Protein AF-A0A963WYW5-F1 (afdb_monomer_lite)

pLDDT: mean 70.61, std 14.1, range [33.16, 92.62]

Secondary structure (DSSP, 8-state):
-HHHHHHHHHTTT-HHHHHHHHHHHHHHHHHHHHHHHHHHHHHHHHHHHHHHHHHHHHHHHHHHHHHHHHHHHHHHHHHHHHHHHHHHH-----EEEEE-TTS-EEEEEHHHHHHHHH-----PPPPTHHHHHHTTSSSTT-TTS-HHHHHHHHHHHHHHHHHHHHHT---TTHHHHHHHHH--------SSS----------SGGGSHHHHHHHHHHH-SHHHHHHHHHHHHHHHHHHHHHHHHHHHHHHHHHHHHHTT-

Foldseek 3Di:
DVVVVLVVCVVPPVVVVNVVVVVVVVVVVVVVVVVVVVVVVVVLLVLLVVLLVVLLVLLVVLLVLLLVVLQLLQLQLQLLVVLLCCLVVVDLAQWGWGADSVRDIDIDTNQVSLCSNLVDDPPSPQRPSVVSQVVVSLDPPNPSDDPVLSVLSVVLNVVSVVVNVVLVPDDPDQNVVLDVQLDDPDQDDDDPPDDGDDPDDDDPPCSDSVNSSSSSVSCNDPVNSVVSVSSSVSSVVVSVVSVVSSVSSVVSSVVSVVVSD

Sequence (261 aa):
MIINRLLNAIKKQNWFKVFLELIIIVLGVFIGLMIHDRTVHRAGVSEQNQTLTQFEQTINADIDQLRQMKQTVVNKISSLEQLENMVVSGNKNRTFSYISADGGQVVGDFYQGLENSVQYGWQFPLPRSSYVIKSGLVGPSSTTMSAPIREDIQNYFARNSAINAEVNARIPGYAAQVYQMIGQGERTIFVDGQKKEITDFVMPTLNSELAIGAFISKANNENFLSLLRAEKNYAGFCLNMVERETKMAENLIEVIKNSRH

Structure (mmCIF, N/CA/C/O backbone):
data_AF-A0A963WYW5-F1
#
_entry.id   AF-A0A963WYW5-F1
#
loop_
_atom_site.group_PDB
_atom_site.id
_atom_site.type_symbol
_atom_site.label_atom_id
_atom_site.label_alt_id
_atom_site.label_comp_id
_atom_site.label_asym_id
_atom_site.label_entity_id
_atom_site.label_seq_id
_atom_site.pdbx_PDB_ins_code
_atom_site.Cartn_x
_atom_site.Cartn_y
_atom_site.Cartn_z
_atom_site.occupancy
_atom_site.B_iso_or_equiv
_atom_site.auth_seq_id
_atom_site.auth_comp_id
_atom_site.auth_asym_id
_atom_site.auth_atom_id
_atom_site.pdbx_PDB_model_num
ATOM 1 N N . MET A 1 1 ? -36.640 -16.234 64.765 1.00 59.22 1 MET A N 1
ATOM 2 C CA . MET A 1 1 ? -36.096 -15.496 65.935 1.00 59.22 1 MET A CA 1
ATOM 3 C C . MET A 1 1 ? -36.504 -14.016 65.963 1.00 59.22 1 MET A C 1
ATOM 5 O O . MET A 1 1 ? -36.952 -13.566 67.008 1.00 59.22 1 MET A O 1
ATOM 9 N N . ILE A 1 2 ? -36.435 -13.278 64.844 1.00 54.28 2 ILE A N 1
ATOM 10 C CA . ILE A 1 2 ? -36.964 -11.896 64.720 1.00 54.28 2 ILE A CA 1
ATOM 11 C C . ILE A 1 2 ? -38.491 -11.824 64.909 1.00 54.28 2 ILE A C 1
ATOM 13 O O . ILE A 1 2 ? -38.982 -10.994 65.666 1.00 54.28 2 ILE A O 1
ATOM 17 N N . ILE A 1 3 ? -39.228 -12.797 64.364 1.00 61.47 3 ILE A N 1
ATOM 18 C CA . ILE A 1 3 ? -40.695 -12.901 64.505 1.00 61.47 3 ILE A CA 1
ATOM 19 C C . ILE A 1 3 ? -41.129 -12.988 65.985 1.00 61.47 3 ILE A C 1
ATOM 21 O O . ILE A 1 3 ? -42.072 -12.321 66.403 1.00 61.47 3 ILE A O 1
ATOM 25 N N . ASN A 1 4 ? -40.376 -13.719 66.817 1.00 64.31 4 ASN A N 1
ATOM 26 C CA . ASN A 1 4 ? -40.659 -13.828 68.256 1.00 64.31 4 ASN A CA 1
ATOM 27 C C . ASN A 1 4 ? -40.297 -12.558 69.044 1.00 64.31 4 ASN A C 1
ATOM 29 O O . ASN A 1 4 ? -40.861 -12.317 70.111 1.00 64.31 4 ASN A O 1
ATOM 33 N N . ARG A 1 5 ? -39.366 -11.732 68.548 1.00 63.47 5 ARG A N 1
ATOM 34 C CA . ARG A 1 5 ? -39.028 -10.443 69.174 1.00 63.47 5 ARG A CA 1
ATOM 35 C C . ARG A 1 5 ? -40.079 -9.372 68.871 1.00 63.47 5 ARG A C 1
ATOM 37 O O . ARG A 1 5 ? -40.387 -8.590 69.769 1.00 63.47 5 ARG A O 1
ATOM 44 N N . LEU A 1 6 ? -40.686 -9.413 67.683 1.00 58.16 6 LEU A N 1
ATOM 45 C CA . LEU A 1 6 ? -41.767 -8.514 67.269 1.00 58.16 6 LEU A CA 1
ATOM 46 C C . LEU A 1 6 ? -43.040 -8.716 68.116 1.00 58.16 6 LEU A C 1
ATOM 48 O O . LEU A 1 6 ? -43.606 -7.760 68.644 1.00 58.16 6 LEU A O 1
ATOM 52 N N . LEU A 1 7 ? -43.428 -9.977 68.344 1.00 58.53 7 LEU A N 1
ATOM 53 C CA . LEU A 1 7 ? -44.605 -10.345 69.148 1.00 58.53 7 LEU A CA 1
ATOM 54 C C . LEU A 1 7 ? -44.496 -9.904 70.619 1.00 58.53 7 LEU A C 1
ATOM 56 O O . LEU A 1 7 ? -45.484 -9.491 71.227 1.00 58.53 7 LEU A O 1
ATOM 60 N N . ASN A 1 8 ? -43.287 -9.930 71.186 1.00 59.28 8 ASN A N 1
ATOM 61 C CA . ASN A 1 8 ? -43.047 -9.493 72.564 1.00 59.28 8 ASN A CA 1
ATOM 62 C C . ASN A 1 8 ? -42.942 -7.964 72.714 1.00 59.28 8 ASN A C 1
ATOM 64 O O . ASN A 1 8 ? -43.214 -7.443 73.796 1.00 59.28 8 ASN A O 1
ATOM 68 N N . ALA A 1 9 ? -42.572 -7.232 71.657 1.00 57.38 9 ALA A N 1
ATOM 69 C CA . ALA A 1 9 ? -42.524 -5.767 71.670 1.00 57.38 9 ALA A CA 1
ATOM 70 C C . ALA A 1 9 ? -43.930 -5.134 71.627 1.00 57.38 9 ALA A C 1
ATOM 72 O O . ALA A 1 9 ? -44.168 -4.132 72.304 1.00 57.38 9 ALA A O 1
ATOM 73 N N . ILE A 1 10 ? -44.870 -5.770 70.916 1.00 55.53 10 ILE A N 1
ATOM 74 C CA . ILE A 1 10 ? -46.274 -5.338 70.795 1.00 55.53 10 ILE A CA 1
ATOM 75 C C . ILE A 1 10 ? -47.025 -5.472 72.132 1.00 55.53 10 ILE A C 1
ATOM 77 O O . ILE A 1 10 ? -47.800 -4.594 72.500 1.00 55.53 10 ILE A O 1
ATOM 81 N N . LYS A 1 11 ? -46.734 -6.514 72.924 1.00 57.84 11 LYS A N 1
ATOM 82 C CA . LYS A 1 11 ? -47.354 -6.733 74.246 1.00 57.84 11 LYS A CA 1
ATOM 83 C C . LYS A 1 11 ? -46.904 -5.755 75.347 1.00 57.84 11 LYS A C 1
ATOM 85 O O . LYS A 1 11 ? -47.523 -5.736 76.404 1.00 57.84 11 LYS A O 1
ATOM 90 N N . LYS A 1 12 ? -45.840 -4.965 75.134 1.00 57.50 12 LYS A N 1
ATOM 91 C CA . LYS A 1 12 ? -45.223 -4.086 76.155 1.00 57.50 12 LYS A CA 1
ATOM 92 C C . LYS A 1 12 ? -45.234 -2.583 75.815 1.00 57.50 12 LYS A C 1
ATOM 94 O O . LYS A 1 12 ? -44.429 -1.849 76.367 1.00 57.50 12 LYS A O 1
ATOM 99 N N . GLN A 1 13 ? -46.114 -2.104 74.927 1.00 52.62 13 GLN A N 1
ATOM 100 C CA . GLN A 1 13 ? -46.188 -0.677 74.535 1.00 52.62 13 GLN A CA 1
ATOM 101 C C . GLN A 1 13 ? -44.884 -0.083 73.947 1.00 52.62 13 GLN A C 1
ATOM 103 O O . GLN A 1 13 ? -44.769 1.129 73.789 1.00 52.62 13 GLN A O 1
ATOM 108 N N . ASN A 1 14 ? -43.925 -0.902 73.506 1.00 61.31 14 ASN A N 1
ATOM 109 C CA . ASN A 1 14 ? -42.702 -0.416 72.857 1.00 61.31 14 ASN A CA 1
ATOM 110 C C . ASN A 1 14 ? -42.924 -0.182 71.353 1.00 61.31 14 ASN A C 1
ATOM 112 O O . ASN A 1 14 ? -42.203 -0.726 70.516 1.00 61.31 14 ASN A O 1
ATOM 116 N N . TRP A 1 15 ? -43.923 0.631 71.002 1.00 62.69 15 TRP A N 1
ATOM 117 C CA . TRP A 1 15 ? -44.253 0.982 69.612 1.00 62.69 15 TRP A CA 1
ATOM 118 C C . TRP A 1 15 ? -43.057 1.605 68.878 1.00 62.69 15 TRP A C 1
ATOM 120 O O . TRP A 1 15 ? -42.836 1.330 67.702 1.00 62.69 15 TRP A O 1
ATOM 130 N N . PHE A 1 16 ? -42.209 2.339 69.603 1.00 66.06 16 PHE A N 1
ATOM 131 C CA . PHE A 1 16 ? -40.961 2.899 69.082 1.00 66.06 16 PHE A CA 1
ATOM 132 C C . PHE A 1 16 ? -39.961 1.828 68.617 1.00 66.06 16 PHE A C 1
ATOM 134 O O . PHE A 1 16 ? -39.287 1.995 67.604 1.00 66.06 16 PHE A O 1
ATOM 141 N N . LYS A 1 17 ? -39.891 0.689 69.319 1.00 74.62 17 LYS A N 1
ATOM 142 C CA . LYS A 1 17 ? -39.003 -0.419 68.945 1.00 74.62 17 LYS A CA 1
ATOM 143 C C . LYS A 1 17 ? -39.472 -1.096 67.659 1.00 74.62 17 LYS A C 1
ATOM 145 O O . LYS A 1 17 ? -38.651 -1.374 66.796 1.00 74.62 17 LYS A O 1
ATOM 150 N N . VAL A 1 18 ? -40.781 -1.314 67.525 1.00 72.25 18 VAL A N 1
ATOM 151 C CA . VAL A 1 18 ? -41.385 -1.878 66.306 1.00 72.25 18 VAL A CA 1
ATOM 152 C C . VAL A 1 18 ? -41.186 -0.929 65.118 1.00 72.25 18 VAL A C 1
ATOM 154 O O . VAL A 1 18 ? -40.853 -1.379 64.027 1.00 72.25 18 VAL A O 1
ATOM 157 N N . PHE A 1 19 ? -41.310 0.382 65.339 1.00 70.88 19 PHE A N 1
ATOM 158 C CA . PHE A 1 19 ? -41.046 1.408 64.329 1.00 70.88 19 PHE A CA 1
ATOM 159 C C . PHE A 1 19 ? -39.581 1.430 63.865 1.00 70.88 19 PHE A C 1
ATOM 161 O O . PHE A 1 19 ? -39.320 1.424 62.664 1.00 70.88 19 PHE A O 1
ATOM 168 N N . LEU A 1 20 ? -38.619 1.385 64.794 1.00 71.69 20 LEU A N 1
ATOM 169 C CA . LEU A 1 20 ? -37.193 1.287 64.458 1.00 71.69 20 LEU A CA 1
ATOM 170 C C . LEU A 1 20 ? -36.865 -0.002 63.696 1.00 71.69 20 LEU A C 1
ATOM 172 O O . LEU A 1 20 ? -36.096 0.025 62.740 1.00 71.69 20 LEU A O 1
ATOM 176 N N . GLU A 1 21 ? -37.462 -1.124 64.095 1.00 70.75 21 GLU A N 1
ATOM 177 C CA . GLU A 1 21 ? -37.258 -2.417 63.438 1.00 70.75 21 GLU A CA 1
ATOM 178 C C . GLU A 1 21 ? -37.833 -2.416 62.008 1.00 70.75 21 GLU A C 1
ATOM 180 O O . GLU A 1 21 ? -37.185 -2.911 61.087 1.00 70.75 21 GLU A O 1
ATOM 185 N N . LEU A 1 22 ? -38.979 -1.758 61.786 1.00 75.06 22 LEU A N 1
ATOM 186 C CA . LEU A 1 22 ? -39.547 -1.539 60.452 1.00 75.06 22 LEU A CA 1
ATOM 187 C C . LEU A 1 22 ? -38.657 -0.630 59.584 1.00 75.06 22 LEU A C 1
ATOM 189 O O . LEU A 1 22 ? -38.399 -0.957 58.427 1.00 75.06 22 LEU A O 1
ATOM 193 N N . ILE A 1 23 ? -38.149 0.476 60.139 1.00 75.62 23 ILE A N 1
ATOM 194 C CA . ILE A 1 23 ? -37.247 1.401 59.433 1.00 75.62 23 ILE A CA 1
ATOM 195 C C . ILE A 1 23 ? -35.972 0.692 58.974 1.00 75.62 23 ILE A C 1
ATOM 197 O O . ILE A 1 23 ? -35.552 0.882 57.836 1.00 75.62 23 ILE A O 1
ATOM 201 N N . ILE A 1 24 ? -35.371 -0.145 59.823 1.00 76.75 24 ILE A N 1
ATOM 202 C CA . ILE A 1 24 ? -34.146 -0.881 59.482 1.00 76.75 24 ILE A CA 1
ATOM 203 C C . ILE A 1 24 ? -34.398 -1.865 58.331 1.00 76.75 24 ILE A C 1
ATOM 205 O O . ILE A 1 24 ? -33.563 -1.976 57.436 1.00 76.75 24 ILE A O 1
ATOM 209 N N . ILE A 1 25 ? -35.549 -2.545 58.312 1.00 81.69 25 ILE A N 1
ATOM 210 C CA . ILE A 1 25 ? -35.916 -3.463 57.221 1.00 81.69 25 ILE A CA 1
ATOM 211 C C . ILE A 1 25 ? -36.112 -2.694 55.910 1.00 81.69 25 ILE A C 1
ATOM 213 O O . ILE A 1 25 ? -35.562 -3.088 54.882 1.00 81.69 25 ILE A O 1
ATOM 217 N N . VAL A 1 26 ? -36.846 -1.578 55.943 1.00 78.88 26 VAL A N 1
ATOM 218 C CA . VAL A 1 26 ? -37.080 -0.742 54.755 1.00 78.88 26 VAL A CA 1
ATOM 219 C C . VAL A 1 26 ? -35.762 -0.155 54.238 1.00 78.88 26 VAL A C 1
ATOM 221 O O . VAL A 1 26 ? -35.469 -0.281 53.051 1.00 78.88 26 VAL A O 1
ATOM 224 N N . LEU A 1 27 ? -34.918 0.397 55.117 1.00 75.12 27 LEU A N 1
ATOM 225 C CA . LEU A 1 27 ? -33.583 0.892 54.758 1.00 75.12 27 LEU A CA 1
ATOM 226 C C . LEU A 1 27 ? -32.700 -0.215 54.171 1.00 75.12 27 LEU A C 1
ATOM 228 O O . LEU A 1 27 ? -32.005 0.025 53.188 1.00 75.12 27 LEU A O 1
ATOM 232 N N . GLY A 1 28 ? -32.752 -1.429 54.723 1.00 80.12 28 GLY A N 1
ATOM 233 C CA . GLY A 1 28 ? -32.008 -2.577 54.205 1.00 80.12 28 GLY A CA 1
ATOM 234 C C . GLY A 1 28 ? -32.393 -2.941 52.769 1.00 80.12 28 GLY A C 1
ATOM 235 O O . GLY A 1 28 ? -31.514 -3.171 51.940 1.00 80.12 28 GLY A O 1
ATOM 236 N N . VAL A 1 29 ? -33.690 -2.929 52.445 1.00 81.00 29 VAL A N 1
ATOM 237 C CA . VAL A 1 29 ? -34.184 -3.194 51.081 1.00 81.00 29 VAL A CA 1
ATOM 238 C C . VAL A 1 29 ? -33.800 -2.066 50.119 1.00 81.00 29 VAL A C 1
ATOM 240 O O . VAL A 1 29 ? -33.325 -2.342 49.019 1.00 81.00 29 VAL A O 1
ATOM 243 N N . PHE A 1 30 ? -33.934 -0.804 50.536 1.00 75.88 30 PHE A N 1
ATOM 244 C CA . PHE A 1 30 ? -33.547 0.353 49.719 1.00 75.88 30 PHE A CA 1
ATOM 245 C C . PHE A 1 30 ? -32.046 0.373 49.399 1.00 75.88 30 PHE A C 1
ATOM 247 O O . PHE A 1 30 ? -31.660 0.599 48.252 1.00 75.88 30 PHE A O 1
ATOM 254 N N . ILE A 1 31 ? -31.194 0.090 50.388 1.00 73.56 31 ILE A N 1
ATOM 255 C CA . ILE A 1 31 ? -29.741 -0.006 50.193 1.00 73.56 31 ILE A CA 1
ATOM 256 C C . ILE A 1 31 ? -29.403 -1.199 49.287 1.00 73.56 31 ILE A C 1
ATOM 258 O O . ILE A 1 31 ? -28.553 -1.074 48.406 1.00 73.56 31 ILE A O 1
ATOM 262 N N . GLY A 1 32 ? -30.095 -2.331 49.454 1.00 71.56 32 GLY A N 1
ATOM 263 C CA . GLY A 1 32 ? -29.938 -3.507 48.596 1.00 71.56 32 GLY A CA 1
ATOM 264 C C . GLY A 1 32 ? -30.230 -3.216 47.121 1.00 71.56 32 GLY A C 1
ATOM 265 O O . GLY A 1 32 ? -29.418 -3.563 46.264 1.00 71.56 32 GLY A O 1
ATOM 266 N N . LEU A 1 33 ? -31.333 -2.518 46.830 1.00 69.00 33 LEU A N 1
ATOM 267 C CA . LEU A 1 33 ? -31.693 -2.102 45.468 1.00 69.00 33 LEU A CA 1
ATOM 268 C C . LEU A 1 33 ? -30.681 -1.106 44.885 1.00 69.00 33 LEU A C 1
ATOM 270 O O . LEU A 1 33 ? -30.199 -1.305 43.774 1.00 69.00 33 LEU A O 1
ATOM 274 N N . MET A 1 34 ? -30.259 -0.097 45.656 1.00 62.06 34 MET A N 1
ATOM 275 C CA . MET A 1 34 ? -29.258 0.876 45.194 1.00 62.06 34 MET A CA 1
ATOM 276 C C . MET A 1 34 ? -27.894 0.248 44.873 1.00 62.06 34 MET A C 1
ATOM 278 O O . MET A 1 34 ? -27.213 0.680 43.939 1.00 62.06 34 MET A O 1
ATOM 282 N N . ILE A 1 35 ? -27.459 -0.748 45.651 1.00 63.59 35 ILE A N 1
ATOM 283 C CA . ILE A 1 35 ? -26.199 -1.458 45.393 1.00 63.59 35 ILE A CA 1
ATOM 284 C C . ILE A 1 35 ? -26.342 -2.362 44.163 1.00 63.59 35 ILE A C 1
ATOM 286 O O . ILE A 1 35 ? -25.422 -2.405 43.341 1.00 63.59 35 ILE A O 1
ATOM 290 N N . HIS A 1 36 ? -27.485 -3.038 44.005 1.00 63.62 36 HIS A N 1
ATOM 291 C CA . HIS A 1 36 ? -27.778 -3.873 42.840 1.00 63.62 36 HIS A CA 1
ATOM 292 C C . HIS A 1 36 ? -27.762 -3.056 41.540 1.00 63.62 36 HIS A C 1
ATOM 294 O O . HIS A 1 36 ? -27.002 -3.390 40.629 1.00 63.62 36 HIS A O 1
ATOM 300 N N . ASP A 1 37 ? -28.466 -1.922 41.499 1.00 61.97 37 ASP A N 1
ATOM 301 C CA . ASP A 1 37 ? -28.503 -1.033 40.330 1.00 61.97 37 ASP A CA 1
ATOM 302 C C . ASP A 1 37 ? -27.110 -0.493 39.981 1.00 61.97 37 ASP A C 1
ATOM 304 O O . ASP A 1 37 ? -26.698 -0.501 38.819 1.00 61.97 37 ASP A O 1
ATOM 308 N N . ARG A 1 38 ? -26.312 -0.099 40.985 1.00 58.97 38 ARG A N 1
ATOM 309 C CA . ARG A 1 38 ? -24.914 0.312 40.762 1.00 58.97 38 ARG A CA 1
ATOM 310 C C . ARG A 1 38 ? -24.039 -0.816 40.233 1.00 58.97 38 ARG A C 1
ATOM 312 O O . ARG A 1 38 ? -23.098 -0.538 39.494 1.00 58.97 38 ARG A O 1
ATOM 319 N N . THR A 1 39 ? -24.306 -2.060 40.611 1.00 58.44 39 THR A N 1
ATOM 320 C CA . THR A 1 39 ? -23.515 -3.208 40.156 1.00 58.44 39 THR A CA 1
ATOM 321 C C . THR A 1 39 ? 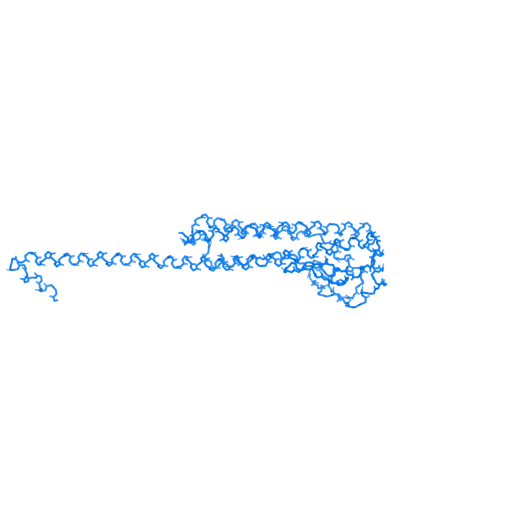-23.836 -3.530 38.702 1.00 58.44 39 THR A C 1
ATOM 323 O O . THR A 1 39 ? -22.919 -3.688 37.901 1.00 58.44 39 THR A O 1
ATOM 326 N N . VAL A 1 40 ? -25.118 -3.518 38.335 1.00 63.16 40 VAL A N 1
ATOM 327 C CA . VAL A 1 40 ? -25.580 -3.744 36.959 1.00 63.16 40 VAL A CA 1
ATOM 328 C C . VAL A 1 40 ? -25.105 -2.626 36.025 1.00 63.16 40 VAL A C 1
ATOM 330 O O . VAL A 1 40 ? -24.537 -2.909 34.972 1.00 63.16 40 VAL A O 1
ATOM 333 N N . HIS A 1 41 ? -25.218 -1.359 36.439 1.00 60.47 41 HIS A N 1
ATOM 334 C CA . HIS A 1 41 ? -24.694 -0.237 35.653 1.00 60.47 41 HIS A CA 1
ATOM 335 C C . HIS A 1 41 ? -23.168 -0.289 35.491 1.00 60.47 41 HIS A C 1
ATOM 337 O O . HIS A 1 41 ? -22.663 -0.035 34.400 1.00 60.47 41 HIS A O 1
ATOM 343 N N . ARG A 1 42 ? -22.412 -0.654 36.537 1.00 61.50 42 ARG A N 1
ATOM 344 C CA . ARG A 1 42 ? -20.947 -0.803 36.440 1.00 61.50 42 ARG A CA 1
ATOM 345 C C . ARG A 1 42 ? -20.532 -1.964 35.540 1.00 61.50 42 ARG A C 1
ATOM 347 O O . ARG A 1 42 ? -19.561 -1.816 34.804 1.00 61.50 42 ARG A O 1
ATOM 354 N N . ALA A 1 43 ? -21.255 -3.082 35.579 1.00 60.50 43 ALA A N 1
ATOM 355 C CA . ALA A 1 43 ? -21.007 -4.215 34.694 1.00 60.50 43 ALA A CA 1
ATOM 356 C C . ALA A 1 43 ? -21.222 -3.828 33.219 1.00 60.50 43 ALA A C 1
ATOM 358 O O . ALA A 1 43 ? -20.331 -4.051 32.404 1.00 60.50 43 ALA A O 1
ATOM 359 N N . GLY A 1 44 ? -22.329 -3.143 32.901 1.00 62.03 44 GLY A N 1
ATOM 360 C CA . GLY A 1 44 ? -22.606 -2.666 31.540 1.00 62.03 44 GLY A CA 1
ATOM 361 C C . GLY A 1 44 ? -21.586 -1.641 31.025 1.00 62.03 44 GLY A C 1
ATOM 362 O O . GLY A 1 44 ? -21.127 -1.738 29.890 1.00 62.03 44 GLY A O 1
ATOM 363 N N . VAL A 1 45 ? -21.155 -0.699 31.873 1.00 66.62 45 VAL A N 1
ATOM 364 C CA . VAL A 1 45 ? -20.111 0.286 31.520 1.00 66.62 45 VAL A CA 1
ATOM 365 C C . VAL A 1 45 ? -18.746 -0.385 31.315 1.00 66.62 45 VAL A C 1
ATOM 367 O O . VAL A 1 45 ? -17.993 -0.001 30.420 1.00 66.62 45 VAL A O 1
ATOM 370 N N . SER A 1 46 ? -18.419 -1.410 32.109 1.00 71.25 46 SER A N 1
ATOM 371 C CA . SER A 1 46 ? -17.180 -2.182 31.949 1.00 71.25 46 SER A CA 1
ATOM 372 C C . SER A 1 46 ? -17.140 -2.927 30.611 1.00 71.25 46 SER A C 1
ATOM 374 O O . SER A 1 46 ? -16.122 -2.894 29.921 1.00 71.25 46 SER A O 1
ATOM 376 N N . GLU A 1 47 ? -18.244 -3.568 30.221 1.00 68.44 47 GLU A N 1
ATOM 377 C CA . GLU A 1 47 ? -18.368 -4.298 28.953 1.00 68.44 47 GLU A CA 1
ATOM 378 C C . GLU A 1 47 ? -18.322 -3.357 27.735 1.00 68.44 47 GLU A C 1
ATOM 380 O O . GLU A 1 47 ? -17.629 -3.627 26.747 1.00 68.44 47 GLU A O 1
ATOM 385 N N . GLN A 1 48 ? -18.982 -2.199 27.828 1.00 67.00 48 GLN A N 1
ATOM 386 C CA . GLN A 1 48 ? -18.927 -1.154 26.805 1.00 67.00 48 GLN A CA 1
ATOM 387 C C . GLN A 1 48 ? -17.499 -0.622 26.607 1.00 67.00 48 GLN A C 1
ATOM 389 O O . GLN A 1 48 ? -17.020 -0.530 25.474 1.00 67.00 48 GLN A O 1
ATOM 394 N N . ASN A 1 49 ? -16.787 -0.324 27.697 1.00 70.06 49 ASN A N 1
ATOM 395 C CA . ASN A 1 49 ? -15.408 0.163 27.633 1.00 70.06 49 ASN A CA 1
ATOM 396 C C . ASN A 1 49 ? -14.446 -0.886 27.066 1.00 70.06 49 ASN A C 1
ATOM 398 O O . ASN A 1 49 ? -13.560 -0.545 26.278 1.00 70.06 49 ASN A O 1
ATOM 402 N N . GLN A 1 50 ? -14.635 -2.161 27.409 1.00 74.50 50 GLN A N 1
ATOM 403 C CA . GLN A 1 50 ? -13.844 -3.256 26.850 1.00 74.50 50 GLN A CA 1
ATOM 404 C C . GLN A 1 50 ? -14.057 -3.386 25.335 1.00 74.50 50 GLN A C 1
ATOM 406 O O . GLN A 1 50 ? -13.086 -3.484 24.584 1.00 74.50 50 GLN A O 1
ATOM 411 N N . THR A 1 51 ? -15.309 -3.300 24.880 1.00 71.19 51 THR A N 1
ATOM 412 C CA . THR A 1 51 ? -15.662 -3.356 23.453 1.00 71.19 51 THR A CA 1
ATOM 413 C C . THR A 1 51 ? -15.068 -2.175 22.680 1.00 71.19 51 THR A C 1
ATOM 415 O O . THR A 1 51 ? -14.442 -2.364 21.637 1.00 71.19 51 THR A O 1
ATOM 418 N N . LEU A 1 52 ? -15.182 -0.952 23.214 1.00 71.81 52 LEU A N 1
ATOM 419 C CA . LEU A 1 52 ? -14.574 0.242 22.614 1.00 71.81 52 LEU A CA 1
ATOM 420 C C . LEU A 1 52 ? -13.043 0.153 22.565 1.00 71.81 52 LEU A C 1
ATOM 422 O O . LEU A 1 52 ? -12.437 0.671 21.631 1.00 71.81 52 LEU A O 1
ATOM 426 N N . THR A 1 53 ? -12.410 -0.481 23.554 1.00 78.44 53 THR A N 1
ATOM 427 C CA . THR A 1 53 ? -10.948 -0.665 23.598 1.00 78.44 53 THR A CA 1
ATOM 428 C C . THR A 1 53 ? -10.475 -1.638 22.523 1.00 78.44 53 THR A C 1
ATOM 430 O O . THR A 1 53 ? -9.516 -1.351 21.810 1.00 78.44 53 THR A O 1
ATOM 433 N N . GLN A 1 54 ? -11.170 -2.764 22.351 1.00 73.75 54 GLN A N 1
ATOM 434 C CA . GLN A 1 54 ? -10.879 -3.722 21.278 1.00 73.75 54 GLN A CA 1
ATOM 435 C C . GLN A 1 54 ? -11.088 -3.103 19.890 1.00 73.75 54 GLN A C 1
ATOM 437 O O . GLN A 1 54 ? -10.303 -3.336 18.967 1.00 73.75 54 GLN A O 1
ATOM 442 N N . PHE A 1 55 ? -12.126 -2.278 19.744 1.00 73.12 55 PHE A N 1
ATOM 443 C CA . PHE A 1 55 ? -12.399 -1.581 18.495 1.00 73.12 55 PHE A CA 1
ATOM 444 C C . PHE A 1 55 ? -11.316 -0.542 18.168 1.00 73.12 55 PHE A C 1
ATOM 446 O O . PHE A 1 55 ? -10.794 -0.536 17.056 1.00 73.12 55 PHE A O 1
ATOM 453 N N . GLU A 1 56 ? -10.892 0.256 19.152 1.00 78.62 56 GLU A N 1
ATOM 454 C CA . GLU A 1 56 ? -9.770 1.193 19.017 1.00 78.62 56 GLU A CA 1
ATOM 455 C C . GLU A 1 56 ? -8.474 0.481 18.598 1.00 78.62 56 GLU A C 1
ATOM 457 O O . GLU A 1 56 ? -7.792 0.934 17.681 1.00 78.62 56 GLU A O 1
ATOM 462 N N . GLN A 1 57 ? -8.134 -0.653 19.221 1.00 81.81 57 GLN A N 1
ATOM 463 C CA . GLN A 1 57 ? -6.959 -1.448 18.832 1.00 81.81 57 GLN A CA 1
ATOM 464 C C . GLN A 1 57 ? -7.039 -1.914 17.376 1.00 81.81 57 GLN A C 1
ATOM 466 O O . GLN A 1 57 ? -6.041 -1.893 16.658 1.00 81.81 57 GLN A O 1
ATOM 471 N N . THR A 1 58 ? -8.234 -2.299 16.931 1.00 78.00 58 THR A N 1
ATOM 472 C CA . THR A 1 58 ? -8.435 -2.779 15.565 1.00 78.00 58 THR A CA 1
ATOM 473 C C . THR A 1 58 ? -8.331 -1.648 14.542 1.00 78.00 58 THR A C 1
ATOM 475 O O . THR A 1 58 ? -7.665 -1.829 13.528 1.00 78.00 58 THR A O 1
ATOM 478 N N . ILE A 1 59 ? -8.904 -0.468 14.816 1.00 78.88 59 ILE A N 1
ATOM 479 C CA . ILE A 1 59 ? -8.754 0.692 13.920 1.00 78.88 59 ILE A CA 1
ATOM 480 C C . ILE A 1 59 ? -7.296 1.157 13.869 1.00 78.88 59 ILE A C 1
ATOM 482 O O . ILE A 1 59 ? -6.806 1.478 12.793 1.00 78.88 59 ILE A O 1
ATOM 486 N N . ASN A 1 60 ? -6.573 1.156 14.993 1.00 83.19 60 ASN A N 1
ATOM 487 C CA . ASN A 1 60 ? -5.143 1.484 14.982 1.00 83.19 60 ASN A CA 1
ATOM 488 C C . ASN A 1 60 ? -4.350 0.523 14.084 1.00 83.19 60 ASN A C 1
ATOM 490 O O . ASN A 1 60 ? -3.519 0.969 13.297 1.00 83.19 60 ASN A O 1
ATOM 494 N N . ALA A 1 61 ? -4.651 -0.779 14.136 1.00 81.12 61 ALA A N 1
ATOM 495 C CA . ALA A 1 61 ? -4.040 -1.745 13.228 1.00 81.12 61 ALA A CA 1
ATOM 496 C C . ALA A 1 61 ? -4.393 -1.465 11.755 1.00 81.12 61 ALA A C 1
ATOM 498 O O . ALA A 1 61 ? -3.520 -1.573 10.895 1.00 81.12 61 ALA A O 1
ATOM 499 N N . ASP A 1 62 ? -5.639 -1.077 11.460 1.00 76.81 62 ASP A N 1
ATOM 500 C CA . ASP A 1 62 ? -6.061 -0.683 10.108 1.00 76.81 62 ASP A CA 1
ATOM 501 C C . ASP A 1 62 ? -5.307 0.584 9.637 1.00 76.81 62 ASP A C 1
ATOM 503 O O . ASP A 1 62 ? -4.820 0.623 8.506 1.00 76.81 62 ASP A O 1
ATOM 507 N N . ILE A 1 63 ? -5.118 1.585 10.507 1.00 83.69 63 ILE A N 1
ATOM 508 C CA . ILE A 1 63 ? -4.324 2.796 10.223 1.00 83.69 63 ILE A CA 1
ATOM 509 C C . ILE A 1 63 ? -2.873 2.441 9.901 1.00 83.69 63 ILE A C 1
ATOM 511 O O . ILE A 1 63 ? -2.320 2.954 8.928 1.00 83.69 63 ILE A O 1
ATOM 515 N N . ASP A 1 64 ? -2.247 1.562 10.682 1.00 85.38 64 ASP A N 1
ATOM 516 C CA . ASP A 1 64 ? -0.864 1.151 10.436 1.00 85.38 64 ASP A CA 1
ATOM 517 C C . ASP A 1 64 ? -0.722 0.439 9.084 1.00 85.38 64 ASP A C 1
ATOM 519 O O . ASP A 1 64 ? 0.227 0.699 8.340 1.00 85.38 64 ASP A O 1
ATOM 523 N N . GLN A 1 65 ? -1.698 -0.395 8.710 1.00 80.88 65 GLN A N 1
ATOM 524 C CA . GLN A 1 65 ? -1.734 -1.007 7.380 1.00 80.88 65 GLN A CA 1
ATOM 525 C C . GLN A 1 65 ? -1.917 0.036 6.268 1.00 80.88 65 GLN A C 1
ATOM 527 O O . GLN A 1 65 ? -1.222 -0.031 5.252 1.00 80.88 65 GLN A O 1
ATOM 532 N N . LEU A 1 66 ? -2.802 1.020 6.454 1.00 81.44 66 LEU A N 1
ATOM 533 C CA . LEU A 1 66 ? -2.997 2.113 5.496 1.00 81.44 66 LEU A CA 1
ATOM 534 C C . LEU A 1 66 ? -1.731 2.968 5.339 1.00 81.44 66 LEU A C 1
ATOM 536 O O . LEU A 1 66 ? -1.385 3.347 4.222 1.00 81.44 66 LEU A O 1
ATOM 540 N N . ARG A 1 67 ? -0.983 3.216 6.419 1.00 85.56 67 ARG A N 1
ATOM 541 C CA . ARG A 1 67 ? 0.303 3.934 6.374 1.00 85.56 67 ARG A CA 1
ATOM 542 C C . ARG A 1 67 ? 1.377 3.156 5.622 1.00 85.56 67 ARG A C 1
ATOM 544 O O . ARG A 1 67 ? 2.067 3.734 4.784 1.00 85.56 67 ARG A O 1
ATOM 551 N N . GLN A 1 68 ? 1.493 1.851 5.868 1.00 84.50 68 GLN A N 1
ATOM 552 C CA . GLN A 1 68 ? 2.399 0.986 5.103 1.00 84.50 68 GLN A CA 1
ATOM 553 C C . GLN A 1 68 ? 2.050 1.012 3.616 1.00 84.50 68 GLN A C 1
ATOM 555 O O . GLN A 1 68 ? 2.920 1.202 2.769 1.00 84.50 68 GLN A O 1
ATOM 560 N N . MET A 1 69 ? 0.761 0.903 3.304 1.00 81.69 69 MET A N 1
ATOM 561 C CA . MET A 1 69 ? 0.277 0.962 1.936 1.00 81.69 69 MET A CA 1
ATOM 562 C C . MET A 1 69 ? 0.566 2.318 1.287 1.00 81.69 69 MET A C 1
ATOM 564 O O . MET A 1 69 ? 1.081 2.345 0.173 1.00 81.69 69 MET A O 1
ATOM 568 N N . LYS A 1 70 ? 0.321 3.437 1.985 1.00 85.38 70 LYS A N 1
ATOM 569 C CA . LYS A 1 70 ? 0.698 4.785 1.531 1.00 85.38 70 LYS A CA 1
ATOM 570 C C . LYS A 1 70 ? 2.171 4.833 1.138 1.00 85.38 70 LYS A C 1
ATOM 572 O O . LYS A 1 70 ? 2.489 5.333 0.060 1.00 85.38 70 LYS A O 1
ATOM 577 N N . GLN A 1 71 ? 3.052 4.276 1.968 1.00 86.12 71 GLN A N 1
ATOM 578 C CA . GLN A 1 71 ? 4.483 4.248 1.678 1.00 86.12 71 GLN A CA 1
ATOM 579 C C . GLN A 1 71 ? 4.795 3.477 0.392 1.00 86.12 71 GLN A C 1
ATOM 581 O O . GLN A 1 71 ? 5.563 3.950 -0.445 1.00 86.12 71 GLN A O 1
ATOM 586 N N . THR A 1 72 ? 4.156 2.325 0.186 1.00 84.00 72 THR A N 1
ATOM 587 C CA . THR A 1 72 ? 4.275 1.565 -1.064 1.00 84.00 72 THR A CA 1
ATOM 588 C C . THR A 1 72 ? 3.829 2.393 -2.276 1.00 84.00 72 THR A C 1
ATOM 590 O O . THR A 1 72 ? 4.494 2.350 -3.311 1.00 84.00 72 THR A O 1
ATOM 593 N N . VAL A 1 73 ? 2.764 3.205 -2.162 1.00 84.06 73 VAL A N 1
ATOM 594 C CA . VAL A 1 73 ? 2.307 4.084 -3.264 1.00 84.06 73 VAL A CA 1
ATOM 595 C C . VAL A 1 73 ? 3.327 5.149 -3.583 1.00 84.06 73 VAL A C 1
ATOM 597 O O . VAL A 1 73 ? 3.668 5.338 -4.747 1.00 84.06 73 VAL A O 1
ATOM 600 N N . VAL A 1 74 ? 3.827 5.824 -2.553 1.00 88.69 74 VAL A N 1
ATOM 601 C CA . VAL A 1 74 ? 4.819 6.886 -2.708 1.00 88.69 74 VAL A CA 1
ATOM 602 C C . VAL A 1 74 ? 6.070 6.339 -3.392 1.00 88.69 74 VAL A C 1
ATOM 604 O O . VAL A 1 74 ? 6.546 6.922 -4.367 1.00 88.69 74 VAL A O 1
ATOM 607 N N . ASN A 1 75 ? 6.549 5.170 -2.962 1.00 87.56 75 ASN A N 1
ATOM 608 C CA . ASN A 1 75 ? 7.720 4.530 -3.557 1.00 87.56 75 ASN A CA 1
ATOM 609 C C . ASN A 1 75 ? 7.479 4.138 -5.016 1.00 87.56 75 ASN A C 1
ATOM 611 O O . ASN A 1 75 ? 8.345 4.354 -5.866 1.00 87.56 75 ASN A O 1
ATOM 615 N N . LYS A 1 76 ? 6.289 3.623 -5.335 1.00 87.69 76 LYS A N 1
ATOM 616 C CA . LYS A 1 76 ? 5.905 3.293 -6.708 1.00 87.69 76 LYS A CA 1
ATOM 617 C C . LYS A 1 76 ? 5.807 4.528 -7.605 1.00 87.69 76 LYS A C 1
ATOM 619 O O . LYS A 1 76 ? 6.373 4.506 -8.694 1.00 87.69 76 LYS A O 1
ATOM 624 N N . ILE A 1 77 ? 5.146 5.601 -7.163 1.00 89.88 77 ILE A N 1
ATOM 625 C CA . ILE A 1 77 ? 5.065 6.869 -7.913 1.00 89.88 77 ILE A CA 1
ATOM 626 C C . ILE A 1 77 ? 6.472 7.396 -8.187 1.00 89.88 77 ILE A C 1
ATOM 628 O O . ILE A 1 77 ? 6.811 7.654 -9.338 1.00 89.88 77 ILE A O 1
ATOM 632 N N . SER A 1 78 ? 7.314 7.461 -7.155 1.00 90.69 78 SER A N 1
ATOM 633 C CA . SER A 1 78 ? 8.695 7.925 -7.286 1.00 90.69 78 SER A CA 1
ATOM 634 C C . SER A 1 78 ? 9.510 7.067 -8.262 1.00 90.69 78 SER A C 1
ATOM 636 O O . SER A 1 78 ? 10.299 7.590 -9.051 1.00 90.69 78 SER A O 1
ATOM 638 N N . SER A 1 79 ? 9.290 5.750 -8.263 1.00 89.31 79 SER A N 1
ATOM 639 C CA . SER A 1 79 ? 9.928 4.832 -9.213 1.00 89.31 79 SER A CA 1
ATOM 640 C C . SER A 1 79 ? 9.452 5.073 -10.645 1.00 89.31 79 SER A C 1
ATOM 642 O O . SER A 1 79 ? 10.262 5.122 -11.566 1.00 89.31 79 SER A O 1
ATOM 644 N N . LEU A 1 80 ? 8.147 5.269 -10.846 1.00 90.62 80 LEU A N 1
ATOM 645 C CA . LEU A 1 80 ? 7.572 5.565 -12.159 1.00 90.62 80 LEU A CA 1
ATOM 646 C C . LEU A 1 80 ? 8.072 6.907 -12.707 1.00 90.62 80 LEU A C 1
ATOM 648 O O . LEU A 1 80 ? 8.411 6.985 -13.882 1.00 90.62 80 LEU A O 1
ATOM 652 N N . GLU A 1 81 ? 8.175 7.941 -11.872 1.00 92.62 81 GLU A N 1
ATOM 653 C CA . GLU A 1 81 ? 8.716 9.250 -12.262 1.00 92.62 81 GLU A CA 1
ATOM 654 C C . GLU A 1 81 ? 10.188 9.169 -12.671 1.00 92.62 81 GLU A C 1
ATOM 656 O O . GLU A 1 81 ? 10.588 9.721 -13.696 1.00 92.62 81 GLU A O 1
ATOM 661 N N . GLN A 1 82 ? 11.001 8.448 -11.900 1.00 91.81 82 GLN A N 1
ATOM 662 C CA . GLN A 1 82 ? 12.410 8.247 -12.229 1.00 91.81 82 GLN A CA 1
ATOM 663 C C . GLN A 1 82 ? 12.578 7.424 -13.509 1.00 91.81 82 GLN A C 1
ATOM 665 O O . GLN A 1 82 ? 13.387 7.798 -14.357 1.00 91.81 82 GLN A O 1
ATOM 670 N N . LEU A 1 83 ? 11.770 6.376 -13.706 1.00 89.88 83 LEU A N 1
ATOM 671 C CA . LEU A 1 83 ? 11.749 5.612 -14.955 1.00 89.88 83 LEU A CA 1
ATOM 672 C C . LEU A 1 83 ? 11.324 6.472 -16.147 1.00 89.88 83 LEU A C 1
ATOM 674 O O . 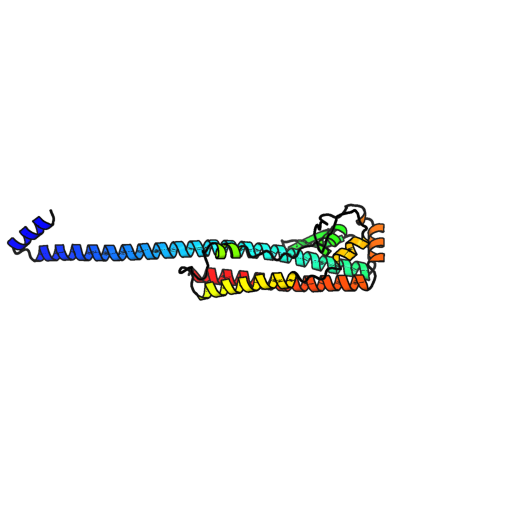LEU A 1 83 ? 11.971 6.402 -17.188 1.00 89.88 83 LEU A O 1
ATOM 678 N N . GLU A 1 84 ? 10.283 7.299 -16.012 1.00 91.81 84 GLU A N 1
ATOM 679 C CA . GLU A 1 84 ? 9.861 8.226 -17.070 1.00 91.81 84 GLU A CA 1
ATOM 680 C C . GLU A 1 84 ? 11.014 9.153 -17.458 1.00 91.81 84 GLU A C 1
ATOM 682 O O . GLU A 1 84 ? 11.368 9.247 -18.633 1.00 91.81 84 GLU A O 1
ATOM 687 N N . ASN A 1 85 ? 11.658 9.769 -16.465 1.00 91.69 85 ASN A N 1
ATOM 688 C CA . ASN A 1 85 ? 12.791 10.659 -16.682 1.00 91.69 85 ASN A CA 1
ATOM 689 C C . ASN A 1 85 ? 13.958 9.937 -17.363 1.00 91.69 85 ASN A C 1
ATOM 691 O O . ASN A 1 85 ? 14.552 10.489 -18.288 1.00 91.69 85 ASN A O 1
ATOM 695 N N . MET A 1 86 ? 14.283 8.708 -16.956 1.00 89.44 86 MET A N 1
ATOM 696 C CA . MET A 1 86 ? 15.335 7.902 -17.585 1.00 89.44 86 MET A CA 1
ATOM 697 C C . MET A 1 86 ? 15.019 7.571 -19.043 1.00 89.44 86 MET A C 1
ATOM 699 O O . MET A 1 86 ? 15.884 7.721 -19.904 1.00 89.44 86 MET A O 1
ATOM 703 N N . VAL A 1 87 ? 13.786 7.149 -19.332 1.00 88.81 87 VAL A N 1
ATOM 704 C CA . VAL A 1 87 ? 13.365 6.781 -20.690 1.00 88.81 87 VAL A CA 1
ATOM 705 C C . VAL A 1 87 ? 13.354 8.003 -21.607 1.00 88.81 87 VAL A C 1
ATOM 707 O O . VAL A 1 87 ? 13.882 7.931 -22.712 1.00 88.81 87 VAL A O 1
ATOM 710 N N . VAL A 1 88 ? 12.821 9.135 -21.136 1.00 91.25 88 VAL A N 1
ATOM 711 C CA . VAL A 1 88 ? 12.724 10.380 -21.917 1.00 91.25 88 VAL A CA 1
ATOM 712 C C . VAL A 1 88 ? 14.093 11.026 -22.139 1.00 91.25 88 VAL A C 1
ATOM 714 O O . VAL A 1 88 ? 14.384 11.490 -23.238 1.00 91.25 88 VAL A O 1
ATOM 717 N N . SER A 1 89 ? 14.950 11.066 -21.114 1.00 90.62 89 SER A N 1
ATOM 718 C CA . SER A 1 89 ? 16.282 11.686 -21.221 1.00 90.62 89 SER A CA 1
ATOM 719 C C . SER A 1 89 ? 17.336 10.780 -21.860 1.00 90.62 89 SER A C 1
ATOM 721 O O . SER A 1 89 ? 18.418 11.252 -22.207 1.00 90.62 89 SER A O 1
ATOM 723 N N . GLY A 1 90 ? 17.070 9.475 -21.965 1.00 85.81 90 GLY A N 1
ATOM 724 C CA . GLY A 1 90 ? 18.080 8.480 -22.318 1.00 85.81 90 GLY A CA 1
ATOM 725 C C . GLY A 1 90 ? 19.146 8.267 -21.232 1.00 85.81 90 GLY A C 1
ATOM 726 O O . GLY A 1 90 ? 20.161 7.614 -21.489 1.00 85.81 90 GLY A O 1
ATOM 727 N N . ASN A 1 91 ? 18.956 8.826 -20.030 1.00 86.00 91 ASN A N 1
ATOM 728 C CA . ASN A 1 91 ? 19.910 8.721 -18.932 1.00 86.00 91 ASN A CA 1
ATOM 729 C C . ASN A 1 91 ? 19.939 7.293 -18.381 1.00 86.00 91 ASN A C 1
ATOM 731 O O . ASN A 1 91 ? 18.936 6.771 -17.901 1.00 86.00 91 ASN A O 1
ATOM 735 N N . LYS A 1 92 ? 21.126 6.686 -18.376 1.00 81.81 92 LYS A N 1
ATOM 736 C CA . LYS A 1 92 ? 21.365 5.334 -17.859 1.00 81.81 92 LYS A CA 1
ATOM 737 C C . LYS A 1 92 ? 21.694 5.324 -16.362 1.00 81.81 92 LYS A C 1
ATOM 739 O O . LYS A 1 92 ? 22.453 4.461 -15.913 1.00 81.81 92 LYS A O 1
ATOM 744 N N . ASN A 1 93 ? 21.190 6.303 -15.605 1.00 80.25 93 ASN A N 1
ATOM 745 C CA . ASN A 1 93 ? 21.408 6.360 -14.167 1.00 80.25 93 ASN A CA 1
ATOM 746 C C . ASN A 1 93 ? 20.937 5.048 -13.534 1.00 80.25 93 ASN A C 1
ATOM 748 O O . ASN A 1 93 ? 19.862 4.545 -13.843 1.00 80.25 93 ASN A O 1
ATOM 752 N N . ARG A 1 94 ? 21.771 4.471 -12.673 1.00 79.75 94 ARG A N 1
ATOM 753 C CA . ARG A 1 94 ? 21.504 3.161 -12.071 1.00 79.75 94 ARG A CA 1
ATOM 754 C C . ARG A 1 94 ? 20.902 3.271 -10.686 1.00 79.75 94 ARG A C 1
ATOM 756 O O . ARG A 1 94 ? 20.672 2.244 -10.066 1.00 79.75 94 ARG A O 1
ATOM 763 N N . THR A 1 95 ? 20.730 4.486 -10.183 1.00 85.94 95 THR A N 1
ATOM 764 C CA . THR A 1 95 ? 20.246 4.734 -8.835 1.00 85.94 95 THR A CA 1
ATOM 765 C C . THR A 1 95 ? 18.853 5.319 -8.868 1.00 85.94 95 THR A C 1
ATOM 767 O O . THR A 1 95 ? 18.522 6.160 -9.703 1.00 85.94 95 THR A O 1
ATOM 770 N N . PHE A 1 96 ? 18.057 4.858 -7.918 1.00 85.69 96 PHE A N 1
ATOM 771 C CA . PHE A 1 96 ? 16.723 5.337 -7.646 1.00 85.69 96 PHE A CA 1
ATOM 772 C C . PHE A 1 96 ? 16.665 5.819 -6.211 1.00 85.69 96 PHE A C 1
ATOM 774 O O . PHE A 1 96 ? 17.166 5.163 -5.301 1.00 85.69 96 PHE A O 1
ATOM 781 N N . SER A 1 97 ? 16.034 6.962 -6.012 1.00 87.50 97 SER A N 1
ATOM 782 C CA . SER A 1 97 ? 15.755 7.515 -4.699 1.00 87.50 97 SER A CA 1
ATOM 783 C C . SER A 1 97 ? 14.326 7.188 -4.292 1.00 87.50 97 SER A C 1
ATOM 785 O O . SER A 1 97 ? 13.401 7.441 -5.053 1.00 87.50 97 SER A O 1
ATOM 787 N N . TYR A 1 98 ? 14.133 6.719 -3.068 1.00 83.88 98 TYR A N 1
ATOM 788 C CA . TYR A 1 98 ? 12.821 6.492 -2.468 1.00 83.88 98 TYR A CA 1
ATOM 789 C C . TYR A 1 98 ? 12.753 7.136 -1.094 1.00 83.88 98 TYR A C 1
ATOM 791 O O . TYR A 1 98 ? 13.768 7.559 -0.537 1.00 83.88 98 TYR A O 1
ATOM 799 N N . ILE A 1 99 ? 11.548 7.166 -0.541 1.00 81.69 99 ILE A N 1
ATOM 800 C CA . ILE A 1 99 ? 11.310 7.598 0.828 1.00 81.69 99 ILE A CA 1
ATOM 801 C C . ILE A 1 99 ? 11.122 6.325 1.667 1.00 81.69 99 ILE A C 1
ATOM 803 O O . ILE A 1 99 ? 10.393 5.414 1.274 1.00 81.69 99 ILE A O 1
ATOM 807 N N . SER A 1 100 ? 11.819 6.193 2.789 1.00 79.00 100 SER A N 1
ATOM 808 C CA . SER A 1 100 ? 11.563 5.124 3.759 1.00 79.00 100 SER A CA 1
ATOM 809 C C . SER A 1 100 ? 10.367 5.466 4.645 1.00 79.00 100 SER A C 1
ATOM 811 O O . SER A 1 100 ? 9.914 6.605 4.705 1.00 79.00 100 SER A O 1
ATOM 813 N N . ALA A 1 101 ? 9.842 4.466 5.355 1.00 71.00 101 ALA A N 1
ATOM 814 C CA . ALA A 1 101 ? 8.686 4.638 6.239 1.00 71.00 101 ALA A CA 1
ATOM 815 C C . ALA A 1 101 ? 8.918 5.649 7.384 1.00 71.00 101 ALA A C 1
ATOM 817 O O . ALA A 1 101 ? 7.961 6.190 7.928 1.00 71.00 101 ALA A O 1
ATOM 818 N N . ASP A 1 102 ? 10.176 5.910 7.743 1.00 76.44 102 ASP A N 1
ATOM 819 C CA . ASP A 1 102 ? 10.596 6.914 8.728 1.00 76.44 102 ASP A CA 1
ATOM 820 C C . ASP A 1 102 ? 10.835 8.311 8.116 1.00 76.44 102 ASP A C 1
ATOM 822 O O . ASP A 1 102 ? 11.244 9.233 8.820 1.00 76.44 102 ASP A O 1
ATOM 826 N N . GLY A 1 103 ? 10.576 8.489 6.815 1.00 77.44 103 GLY A N 1
ATOM 827 C CA . GLY A 1 103 ? 10.801 9.741 6.091 1.00 77.44 103 GLY A CA 1
ATOM 828 C C . GLY A 1 103 ? 12.243 9.952 5.621 1.00 77.44 103 GLY A C 1
ATOM 829 O O . GLY A 1 103 ? 12.546 11.001 5.052 1.00 77.44 103 GLY A O 1
ATOM 830 N N . GLY A 1 104 ? 13.130 8.978 5.834 1.00 84.12 104 GLY A N 1
ATOM 831 C CA . GLY A 1 104 ? 14.486 8.993 5.292 1.00 84.12 104 GLY A CA 1
ATOM 832 C C . GLY A 1 104 ? 14.523 8.834 3.770 1.00 84.12 104 GLY A C 1
ATOM 833 O O . GLY A 1 104 ? 13.586 8.340 3.144 1.00 84.12 104 GLY A O 1
ATOM 834 N N . GLN A 1 105 ? 15.627 9.251 3.154 1.00 87.12 105 GLN A N 1
ATOM 835 C CA . GLN A 1 105 ? 15.886 8.981 1.742 1.00 87.12 105 GLN A CA 1
ATOM 836 C C . GLN A 1 105 ? 16.667 7.670 1.621 1.00 87.12 1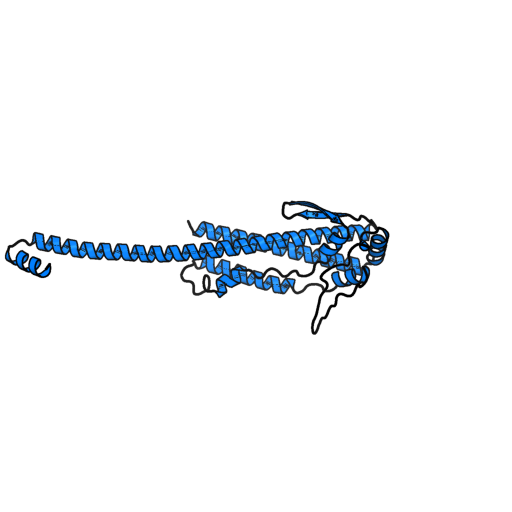05 GLN A C 1
ATOM 838 O O . GLN A 1 105 ? 17.751 7.534 2.187 1.00 87.12 105 GLN A O 1
ATOM 843 N N . VAL A 1 106 ? 16.136 6.713 0.862 1.00 85.62 106 VAL A N 1
ATOM 844 C CA . VAL A 1 106 ? 16.805 5.442 0.563 1.00 85.62 106 VAL A CA 1
ATOM 845 C C . VAL A 1 106 ? 17.212 5.441 -0.897 1.00 85.62 106 VAL A C 1
ATOM 847 O O . VAL A 1 106 ? 16.396 5.727 -1.769 1.00 85.62 106 VAL A O 1
ATOM 850 N N . VAL A 1 107 ? 18.466 5.094 -1.173 1.00 87.31 107 VAL A N 1
ATOM 851 C CA . VAL A 1 107 ? 18.946 4.908 -2.542 1.00 87.31 107 VAL A CA 1
ATOM 852 C C . VAL A 1 107 ? 18.980 3.416 -2.838 1.00 87.31 107 VAL A C 1
ATOM 854 O O . VAL A 1 107 ? 19.723 2.679 -2.194 1.00 87.31 107 VAL A O 1
ATOM 857 N N . GLY A 1 108 ? 18.172 2.972 -3.796 1.00 83.75 108 GLY A N 1
ATOM 858 C CA . GLY A 1 108 ? 18.282 1.633 -4.371 1.00 83.75 108 GLY A CA 1
ATOM 859 C C . GLY A 1 108 ? 18.824 1.679 -5.789 1.00 83.75 108 GLY A C 1
ATOM 860 O O . GLY A 1 108 ? 19.081 2.744 -6.354 1.00 83.75 108 GLY A O 1
ATOM 861 N N . ASP A 1 109 ? 19.017 0.504 -6.363 1.00 85.38 109 ASP A N 1
ATOM 862 C CA . ASP A 1 109 ? 19.477 0.359 -7.733 1.00 85.38 109 ASP A CA 1
ATOM 863 C C . ASP A 1 109 ? 18.310 0.387 -8.740 1.00 85.38 109 ASP A C 1
ATOM 865 O O . ASP A 1 109 ? 17.129 0.466 -8.386 1.00 85.38 109 ASP A O 1
ATOM 869 N N . PHE A 1 110 ? 18.660 0.349 -10.026 1.00 81.75 110 PHE A N 1
ATOM 870 C CA . PHE A 1 110 ? 17.726 0.303 -11.149 1.00 81.75 110 PHE A CA 1
ATOM 871 C C . PHE A 1 110 ? 16.769 -0.881 -11.037 1.00 81.75 110 PHE A C 1
ATOM 873 O O . PHE A 1 110 ? 15.587 -0.766 -11.362 1.00 81.75 110 PHE A O 1
ATOM 880 N N . TYR A 1 111 ? 17.279 -2.008 -10.545 1.00 81.31 111 TYR A N 1
ATOM 881 C CA . TYR A 1 111 ? 16.485 -3.193 -10.289 1.00 81.31 111 TYR A CA 1
ATOM 882 C C . TYR A 1 111 ? 15.364 -2.925 -9.277 1.00 81.31 111 TYR A C 1
ATOM 884 O O . TYR A 1 111 ? 14.195 -3.129 -9.610 1.00 81.31 111 TYR A O 1
ATOM 892 N N . GLN A 1 112 ? 15.697 -2.404 -8.095 1.00 80.19 112 GLN A N 1
ATOM 893 C CA . GLN A 1 112 ? 14.707 -2.061 -7.078 1.00 80.19 112 GLN A CA 1
ATOM 894 C C . GLN A 1 112 ? 13.679 -1.055 -7.621 1.00 80.19 112 GLN A C 1
ATOM 896 O O . GLN A 1 112 ? 12.503 -1.115 -7.267 1.00 80.19 112 GLN A O 1
ATOM 901 N N . GLY A 1 113 ? 14.105 -0.158 -8.517 1.00 83.31 113 GLY A N 1
ATOM 902 C CA . GLY A 1 113 ? 13.238 0.851 -9.130 1.00 83.31 113 GLY A CA 1
ATOM 903 C C . GLY A 1 113 ? 12.222 0.226 -10.068 1.00 83.31 113 GLY A C 1
ATOM 904 O O . GLY A 1 113 ? 11.026 0.518 -9.997 1.00 83.31 113 GLY A O 1
ATOM 905 N N . LEU A 1 114 ? 12.679 -0.703 -10.908 1.00 81.69 114 LEU A N 1
ATOM 906 C CA . LEU A 1 114 ? 11.790 -1.501 -11.740 1.00 81.69 114 LEU A CA 1
ATOM 907 C C . LEU A 1 114 ? 10.842 -2.347 -10.894 1.00 81.69 114 LEU A C 1
ATOM 909 O O . LEU A 1 114 ? 9.642 -2.316 -11.157 1.00 81.69 114 LEU A O 1
ATOM 913 N N . GLU A 1 115 ? 11.339 -3.043 -9.873 1.00 79.81 115 GLU A N 1
ATOM 914 C CA . GLU A 1 115 ? 10.521 -3.861 -8.974 1.00 79.81 115 GLU A CA 1
ATOM 915 C C . GLU A 1 115 ? 9.405 -3.032 -8.325 1.00 79.81 115 GLU A C 1
ATOM 917 O O . GLU A 1 115 ? 8.227 -3.368 -8.461 1.00 79.81 115 GLU A O 1
ATOM 922 N N . ASN A 1 116 ? 9.751 -1.890 -7.730 1.00 82.81 116 ASN A N 1
ATOM 923 C CA . ASN A 1 116 ? 8.798 -0.971 -7.110 1.00 82.81 116 ASN A CA 1
ATOM 924 C C . ASN A 1 116 ? 7.779 -0.416 -8.122 1.00 82.81 116 ASN A C 1
ATOM 926 O O . ASN A 1 116 ? 6.609 -0.214 -7.790 1.00 82.81 116 ASN A O 1
ATOM 930 N N . SER A 1 117 ? 8.185 -0.187 -9.377 1.00 80.75 117 SER A N 1
ATOM 931 C CA . SER A 1 117 ? 7.281 0.295 -10.429 1.00 80.75 117 SER A CA 1
ATOM 932 C C . SER A 1 117 ? 6.243 -0.754 -10.849 1.00 80.75 117 SER A C 1
ATOM 934 O O . SER A 1 117 ? 5.066 -0.430 -11.063 1.00 80.75 117 SER A O 1
ATOM 936 N N . VAL A 1 118 ? 6.641 -2.030 -10.926 1.00 74.88 118 VAL A N 1
ATOM 937 C CA . VAL A 1 118 ? 5.775 -3.121 -11.398 1.00 74.88 118 VAL A CA 1
ATOM 938 C C . VAL A 1 118 ? 5.050 -3.853 -10.284 1.00 74.88 118 VAL A C 1
ATOM 940 O O . VAL A 1 118 ? 4.110 -4.582 -10.609 1.00 74.88 118 VAL A O 1
ATOM 943 N N . GLN A 1 119 ? 5.443 -3.639 -9.019 1.00 70.06 119 GLN A N 1
ATOM 944 C CA . GLN A 1 119 ? 4.912 -4.330 -7.847 1.00 70.06 119 GLN A CA 1
ATOM 945 C C . GLN A 1 119 ? 3.390 -4.488 -7.972 1.00 70.06 119 GLN A C 1
ATOM 947 O O . GLN A 1 119 ? 2.627 -3.515 -8.076 1.00 70.06 119 GLN A O 1
ATOM 952 N N . TYR A 1 120 ? 2.982 -5.751 -8.115 1.00 54.16 120 TYR A N 1
ATOM 953 C CA . TYR A 1 120 ? 1.600 -6.163 -8.301 1.00 54.16 120 TYR A CA 1
ATOM 954 C C . TYR A 1 120 ? 0.874 -6.173 -6.958 1.00 54.16 120 TYR A C 1
ATOM 956 O O . TYR A 1 120 ? 1.467 -6.473 -5.929 1.00 54.16 120 TYR A O 1
ATOM 964 N N . GLY A 1 121 ? -0.442 -5.959 -7.004 1.00 49.41 121 GLY A N 1
ATOM 965 C CA . GLY A 1 121 ? -1.315 -6.238 -5.867 1.00 49.41 121 GLY A CA 1
ATOM 966 C C . GLY A 1 121 ? -1.570 -5.024 -4.988 1.00 49.41 121 GLY A C 1
ATOM 967 O O . GLY A 1 121 ? -1.212 -5.010 -3.818 1.00 49.41 121 G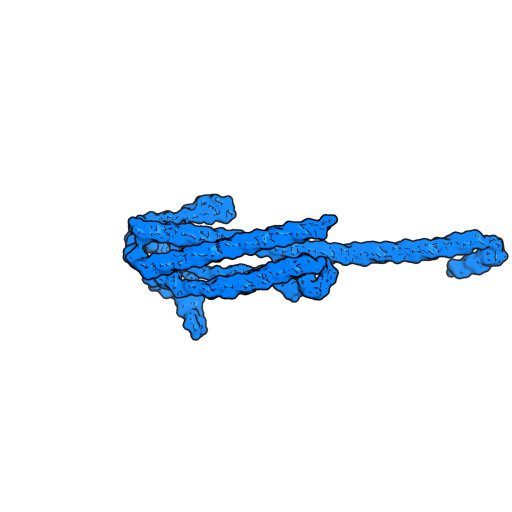LY A O 1
ATOM 968 N N . TRP A 1 122 ? -2.293 -4.044 -5.528 1.00 54.59 122 TRP A N 1
ATOM 969 C CA . TRP A 1 122 ? -3.108 -3.165 -4.695 1.00 54.59 122 TRP A CA 1
ATOM 970 C C . TRP A 1 122 ? -4.307 -3.966 -4.191 1.00 54.59 122 TRP A C 1
ATOM 972 O O . TRP A 1 122 ? -5.412 -3.835 -4.704 1.00 54.59 122 TRP A O 1
ATOM 982 N N . GLN A 1 123 ? -4.088 -4.865 -3.238 1.00 50.28 123 GLN A N 1
ATOM 983 C CA . GLN A 1 123 ? -5.190 -5.304 -2.398 1.00 50.28 123 GLN A CA 1
ATOM 984 C C . GLN A 1 123 ? -5.266 -4.270 -1.289 1.00 50.28 123 GLN A C 1
ATOM 986 O O . GLN A 1 123 ? -4.424 -4.278 -0.391 1.00 50.28 123 GLN A O 1
ATOM 991 N N . PHE A 1 124 ? -6.223 -3.339 -1.386 1.00 53.66 124 PHE A N 1
ATOM 992 C CA . PHE A 1 124 ? -6.563 -2.538 -0.216 1.00 53.66 124 PHE A CA 1
ATOM 993 C C . PHE A 1 124 ? -6.863 -3.547 0.897 1.00 53.66 124 PHE A C 1
ATOM 995 O O . PHE A 1 124 ? -7.678 -4.453 0.682 1.00 53.66 124 PHE A O 1
ATOM 1002 N N . PRO A 1 125 ? -6.155 -3.482 2.037 1.00 53.03 125 PRO A N 1
ATOM 1003 C CA . PRO A 1 125 ? -6.369 -4.441 3.101 1.00 53.03 125 PRO A CA 1
ATOM 1004 C C . PRO A 1 125 ? -7.858 -4.421 3.439 1.00 53.03 125 PRO A C 1
ATOM 1006 O O . PRO A 1 125 ? -8.438 -3.357 3.657 1.00 53.03 125 PRO A O 1
ATOM 1009 N N . LEU A 1 126 ? -8.498 -5.595 3.419 1.00 55.78 126 LEU A N 1
ATOM 1010 C CA . LEU A 1 126 ? -9.850 -5.700 3.950 1.00 55.78 126 LEU A CA 1
ATOM 1011 C C . LEU A 1 126 ? -9.775 -5.194 5.394 1.00 55.78 126 LEU A C 1
ATOM 1013 O O . LEU A 1 126 ? -8.953 -5.733 6.143 1.00 55.78 126 LEU A O 1
ATOM 1017 N N . PRO A 1 127 ? -10.580 -4.187 5.783 1.00 56.56 127 PRO A N 1
ATOM 1018 C CA . PRO A 1 127 ? -10.499 -3.620 7.121 1.00 56.56 127 PRO A CA 1
ATOM 1019 C C . PRO A 1 127 ? -10.603 -4.753 8.137 1.00 56.56 127 PRO A C 1
ATOM 1021 O O . PRO A 1 127 ? -11.587 -5.506 8.120 1.00 56.56 127 PRO A O 1
ATOM 1024 N N . ARG A 1 128 ? -9.602 -4.934 9.004 1.00 58.16 128 ARG A N 1
ATOM 1025 C CA . ARG A 1 128 ? -9.628 -5.999 10.022 1.00 58.16 128 ARG A CA 1
ATOM 1026 C C . ARG A 1 128 ? -10.779 -5.772 10.992 1.00 58.16 128 ARG A C 1
ATOM 1028 O O . ARG A 1 128 ? -11.349 -6.724 11.521 1.00 58.16 128 ARG A O 1
ATOM 1035 N N . SER A 1 129 ? -11.202 -4.521 11.126 1.00 53.03 129 SER A N 1
ATOM 1036 C CA . SER A 1 129 ? -12.407 -4.094 11.833 1.00 53.03 129 SER A CA 1
ATOM 1037 C C . SER A 1 129 ? -13.708 -4.738 11.309 1.00 53.03 129 SER A C 1
ATOM 1039 O O . SER A 1 129 ? -14.673 -4.865 12.065 1.00 53.03 129 SER A O 1
ATOM 1041 N N . SER A 1 130 ? -13.728 -5.288 10.087 1.00 51.50 130 SER A N 1
ATOM 1042 C C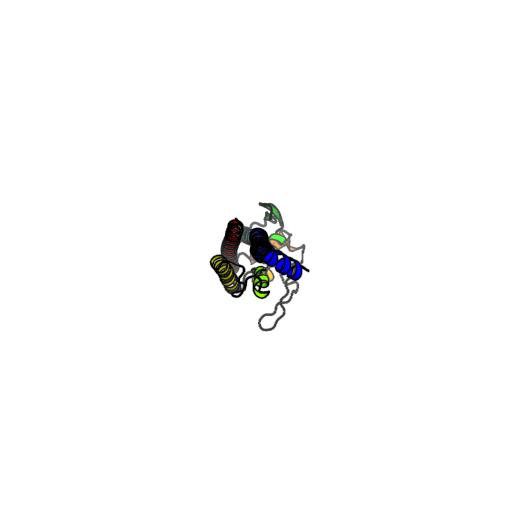A . SER A 1 130 ? -14.861 -6.074 9.567 1.00 51.50 130 SER A CA 1
ATOM 1043 C C . SER A 1 130 ? -15.081 -7.397 10.317 1.00 51.50 130 SER A C 1
ATOM 1045 O O . SER A 1 130 ? -16.219 -7.864 10.428 1.00 51.50 130 SER A O 1
ATOM 1047 N N . TYR A 1 131 ? -14.021 -7.982 10.891 1.00 50.75 131 TYR A N 1
ATOM 1048 C CA . TYR A 1 131 ? -14.128 -9.174 11.737 1.00 50.75 131 TYR A CA 1
ATOM 1049 C C . TYR A 1 131 ? -14.806 -8.865 13.074 1.00 50.75 131 TYR A C 1
ATOM 1051 O O . TYR A 1 131 ? -15.577 -9.691 13.557 1.00 50.75 131 TYR A O 1
ATOM 1059 N N . VAL A 1 132 ? -14.598 -7.665 13.623 1.00 51.25 132 VAL A N 1
ATOM 1060 C CA . VAL A 1 132 ? -15.181 -7.224 14.903 1.00 51.25 132 VAL A CA 1
ATOM 1061 C C . VAL A 1 132 ? -16.697 -6.983 14.787 1.00 51.25 132 VAL A C 1
ATOM 1063 O O . VAL A 1 132 ? -17.453 -7.231 15.726 1.00 51.25 132 VAL A O 1
ATOM 1066 N N . ILE A 1 133 ? -17.188 -6.568 13.612 1.00 51.00 133 ILE A N 1
ATOM 1067 C CA . ILE A 1 133 ? -18.636 -6.507 13.342 1.00 51.00 133 ILE A CA 1
ATOM 1068 C C . ILE A 1 133 ? -19.221 -7.903 13.151 1.00 51.00 133 ILE A C 1
ATOM 1070 O O . ILE A 1 133 ? -20.265 -8.212 13.728 1.00 51.00 133 ILE A O 1
ATOM 1074 N N . LYS A 1 134 ? -18.559 -8.759 12.360 1.00 51.28 134 LYS A N 1
ATOM 1075 C CA . LYS A 1 134 ? -19.020 -10.138 12.127 1.00 51.28 134 LYS A CA 1
ATOM 1076 C C . LYS A 1 134 ? -19.046 -10.970 13.409 1.00 51.28 134 LYS A C 1
ATOM 1078 O O . LYS A 1 134 ? -19.887 -11.855 13.522 1.00 51.28 134 LYS A O 1
ATOM 1083 N N . SER A 1 135 ? -18.187 -10.665 14.380 1.00 52.50 135 SER A N 1
ATOM 1084 C CA . SER A 1 135 ? -18.202 -11.290 15.705 1.00 52.50 135 SER A CA 1
ATOM 1085 C C . SER A 1 135 ? -19.302 -10.756 16.635 1.00 52.50 135 SER A C 1
ATOM 1087 O O . SER A 1 135 ? -19.371 -11.182 17.783 1.00 52.50 135 SER A O 1
ATOM 1089 N N . GLY A 1 136 ? -20.161 -9.834 16.178 1.00 50.84 136 GLY A N 1
ATOM 1090 C CA . GLY A 1 136 ? -21.315 -9.336 16.935 1.00 50.84 136 GLY A CA 1
ATOM 1091 C C . GLY A 1 136 ? -21.002 -8.257 17.977 1.00 50.84 136 GLY A C 1
ATOM 1092 O O . GLY A 1 136 ? -21.925 -7.770 18.625 1.00 50.84 136 GLY A O 1
ATOM 1093 N N . LEU A 1 137 ? -19.741 -7.828 18.107 1.00 50.84 137 LEU A N 1
ATOM 1094 C CA . LEU A 1 137 ? -19.316 -6.838 19.108 1.00 50.84 137 LEU A CA 1
ATOM 1095 C C . LEU A 1 137 ? -19.813 -5.416 18.784 1.00 50.84 137 LEU A C 1
ATOM 1097 O O . LEU A 1 137 ? -20.037 -4.614 19.686 1.00 50.84 137 LEU A O 1
ATOM 1101 N N . VAL A 1 138 ? -20.027 -5.101 17.499 1.00 50.47 138 VAL A N 1
ATOM 1102 C CA . VAL A 1 138 ? -20.426 -3.755 17.021 1.00 50.47 138 VAL A CA 1
ATOM 1103 C C . VAL A 1 138 ? -21.563 -3.813 15.979 1.00 50.47 138 VAL A C 1
ATOM 1105 O O . VAL A 1 138 ? -21.783 -2.894 15.195 1.00 50.47 138 VAL A O 1
ATOM 1108 N N . GLY A 1 139 ? -22.294 -4.930 15.927 1.00 47.69 139 GLY A N 1
ATOM 1109 C CA . GLY A 1 139 ? -23.386 -5.126 14.970 1.00 47.69 139 GLY A CA 1
ATOM 1110 C C . GLY A 1 139 ? -24.612 -4.234 15.235 1.00 47.69 139 GLY A C 1
ATOM 1111 O O . GLY A 1 139 ? -24.744 -3.659 16.314 1.00 47.69 139 GLY A O 1
ATOM 1112 N N . PRO A 1 140 ? -25.574 -4.160 14.293 1.00 41.59 140 PRO A N 1
ATOM 1113 C CA . PRO A 1 140 ? -26.838 -3.430 14.467 1.00 41.59 140 PRO A CA 1
ATOM 1114 C C . PRO A 1 140 ? -27.635 -3.843 15.719 1.00 41.59 140 PRO A C 1
ATOM 1116 O O . PRO A 1 140 ? -28.490 -3.082 16.160 1.00 41.59 140 PRO A O 1
ATOM 1119 N N . SER A 1 141 ? -27.314 -4.986 16.329 1.00 43.38 141 SER A N 1
ATOM 1120 C CA . SER A 1 141 ? -27.879 -5.500 17.577 1.00 43.38 141 SER A CA 1
ATOM 1121 C C . SER A 1 141 ? -27.076 -5.191 18.853 1.00 43.38 141 SER A C 1
ATOM 1123 O O . SER A 1 141 ? -27.576 -5.510 19.929 1.00 43.38 141 SER A O 1
ATOM 1125 N N . SER A 1 142 ? -25.874 -4.591 18.804 1.00 51.03 142 SER A N 1
ATOM 1126 C CA . SER A 1 142 ? -25.134 -4.282 20.040 1.00 51.03 142 SER A CA 1
ATOM 1127 C C . SER A 1 142 ? -25.803 -3.104 20.756 1.00 51.03 142 SER A C 1
ATOM 1129 O O . SER A 1 142 ? -25.807 -1.972 20.285 1.00 51.03 142 SER A O 1
ATOM 1131 N N . THR A 1 143 ? -26.461 -3.341 21.887 1.00 52.78 143 THR A N 1
ATOM 1132 C CA . THR A 1 143 ? -27.117 -2.282 22.682 1.00 52.78 143 THR A CA 1
ATOM 1133 C C . THR A 1 143 ? -26.119 -1.411 23.450 1.00 52.78 143 THR A C 1
ATOM 1135 O O . THR A 1 143 ? -26.510 -0.435 24.080 1.00 52.78 143 THR A O 1
ATOM 1138 N N . THR A 1 144 ? -24.832 -1.752 23.390 1.00 54.78 144 THR A N 1
ATOM 1139 C CA . THR A 1 144 ? -23.740 -1.153 24.163 1.00 54.78 144 THR A CA 1
ATOM 1140 C C . THR A 1 144 ? -23.066 0.050 23.493 1.00 54.78 144 THR A C 1
ATOM 1142 O O . THR A 1 144 ? -22.320 0.747 24.168 1.00 54.78 144 THR A O 1
ATOM 1145 N N . MET A 1 145 ? -23.318 0.351 22.210 1.00 61.97 145 MET A N 1
ATOM 1146 C CA . MET A 1 145 ? -22.789 1.557 21.538 1.00 61.97 145 MET A CA 1
ATOM 1147 C C . MET A 1 145 ? -23.880 2.559 21.158 1.00 61.97 145 MET A C 1
ATOM 1149 O O . MET A 1 145 ? -24.973 2.174 20.731 1.00 61.97 145 MET A O 1
ATOM 1153 N N . SER A 1 146 ? -23.554 3.854 21.239 1.00 66.12 146 SER A N 1
ATOM 1154 C CA . SER A 1 146 ? -24.449 4.930 20.802 1.00 66.12 146 SER A CA 1
ATOM 1155 C C . SER A 1 146 ? -24.743 4.832 19.298 1.00 66.12 146 SER A C 1
ATOM 1157 O O . SER A 1 146 ? -23.916 4.369 18.508 1.00 66.12 146 SER A O 1
ATOM 1159 N N . ALA A 1 147 ? -25.949 5.241 18.893 1.00 69.06 147 ALA A N 1
ATOM 1160 C CA . ALA A 1 147 ? -26.378 5.183 17.494 1.00 69.06 147 ALA A CA 1
ATOM 1161 C C . ALA A 1 147 ? -25.458 5.965 16.526 1.00 69.06 147 ALA A C 1
ATOM 1163 O O . ALA A 1 147 ? -25.127 5.395 15.489 1.00 69.06 147 ALA A O 1
ATOM 1164 N N . PRO A 1 148 ? -24.961 7.177 16.863 1.00 68.00 148 PRO A N 1
ATOM 1165 C CA . PRO A 1 148 ? -24.055 7.919 15.981 1.00 68.00 148 PRO A CA 1
ATOM 1166 C C . PRO A 1 148 ? -22.732 7.189 15.724 1.00 68.00 148 PRO A C 1
ATOM 1168 O O . PRO A 1 148 ? -22.311 7.056 14.581 1.00 68.00 148 PRO A O 1
ATOM 1171 N N . ILE A 1 149 ? -22.120 6.618 16.772 1.00 64.31 149 ILE A N 1
ATOM 1172 C CA . ILE A 1 149 ? -20.868 5.856 16.639 1.00 64.31 149 ILE A CA 1
ATOM 1173 C C . ILE A 1 149 ? -21.084 4.647 15.725 1.00 64.31 149 ILE A C 1
ATOM 1175 O O . ILE A 1 149 ? -20.260 4.350 14.869 1.00 64.31 149 ILE A O 1
ATOM 1179 N N . ARG A 1 150 ? -22.221 3.960 15.864 1.00 67.00 150 ARG A N 1
ATOM 1180 C CA . ARG A 1 150 ? -22.568 2.808 15.024 1.00 67.00 150 ARG A CA 1
ATOM 1181 C C . ARG A 1 150 ? -22.729 3.181 13.550 1.00 67.00 150 ARG A C 1
ATOM 1183 O O . ARG A 1 150 ? -22.296 2.418 12.689 1.00 67.00 150 ARG A O 1
ATOM 1190 N N . GLU A 1 151 ? -23.344 4.324 13.267 1.00 71.31 151 GLU A N 1
ATOM 1191 C CA . GLU A 1 151 ? -23.533 4.831 11.907 1.00 71.31 151 GLU A CA 1
ATOM 1192 C C . GLU A 1 151 ? -22.197 5.218 11.256 1.00 71.31 151 GLU A C 1
ATOM 1194 O O . GLU A 1 151 ? -21.914 4.781 10.140 1.00 71.31 151 GLU A O 1
ATOM 1199 N N . ASP A 1 152 ? -21.332 5.944 11.969 1.00 68.06 152 ASP A N 1
ATOM 1200 C CA . ASP A 1 152 ? -19.997 6.320 11.479 1.00 68.06 152 ASP A CA 1
ATOM 1201 C C . ASP A 1 152 ? -19.141 5.090 11.159 1.00 68.06 152 ASP A C 1
ATOM 1203 O O . ASP A 1 152 ? -18.500 5.007 10.107 1.00 68.06 152 ASP A O 1
ATOM 1207 N N . ILE A 1 153 ? -19.204 4.088 12.036 1.00 66.06 153 ILE A N 1
ATOM 1208 C CA . ILE A 1 153 ? -18.566 2.787 11.861 1.00 66.06 153 ILE A CA 1
ATOM 1209 C C . ILE A 1 153 ? -19.091 2.104 10.589 1.00 66.06 153 ILE A C 1
ATOM 1211 O O . ILE A 1 153 ? -18.300 1.733 9.725 1.00 66.06 153 ILE A O 1
ATOM 1215 N N . GLN A 1 154 ? -20.410 1.976 10.412 1.00 70.56 154 GLN A N 1
ATOM 1216 C CA . GLN A 1 154 ? -21.004 1.358 9.215 1.00 70.56 154 GLN A CA 1
ATOM 1217 C C . GLN A 1 154 ? -20.637 2.095 7.918 1.00 70.56 154 GLN A C 1
ATOM 1219 O O . GLN A 1 154 ? -20.310 1.456 6.913 1.00 70.56 154 GLN A O 1
ATOM 1224 N N . ASN A 1 155 ? -20.636 3.428 7.950 1.00 73.31 155 ASN A N 1
ATOM 1225 C CA . ASN A 1 155 ? -20.262 4.273 6.820 1.00 73.31 155 ASN A CA 1
ATOM 1226 C C . ASN A 1 155 ? -18.796 4.080 6.413 1.00 73.31 155 ASN A C 1
ATOM 1228 O O . ASN A 1 155 ? -18.500 4.004 5.217 1.00 73.31 155 ASN A O 1
ATOM 1232 N N . TYR A 1 156 ? -17.890 3.959 7.386 1.00 67.81 156 TYR A N 1
ATOM 1233 C CA . TYR A 1 156 ? -16.483 3.635 7.141 1.00 67.81 156 TYR A CA 1
ATOM 1234 C C . TYR A 1 156 ? -16.324 2.286 6.412 1.00 67.81 156 TYR A C 1
ATOM 1236 O O . TYR A 1 156 ? -15.552 2.175 5.456 1.00 67.81 156 TYR A O 1
ATOM 1244 N N . PHE A 1 157 ? -17.114 1.267 6.769 1.00 67.56 157 PHE A N 1
ATOM 1245 C CA . PHE A 1 157 ? -17.053 -0.043 6.104 1.00 67.56 157 PHE A CA 1
ATOM 1246 C C . PHE A 1 157 ? -17.598 -0.051 4.684 1.00 67.56 157 PHE A C 1
ATOM 1248 O O . PHE A 1 157 ? -16.965 -0.611 3.785 1.00 67.56 157 PHE A O 1
ATOM 1255 N N . ALA A 1 158 ? -18.775 0.543 4.480 1.00 68.56 158 ALA A N 1
ATOM 1256 C CA . ALA A 1 158 ? -19.407 0.581 3.166 1.00 68.56 158 ALA A CA 1
ATOM 1257 C C . ALA A 1 158 ? -18.485 1.251 2.136 1.00 68.56 158 ALA A C 1
ATOM 1259 O O . ALA A 1 158 ? -18.349 0.761 1.013 1.00 68.56 158 ALA A O 1
ATOM 1260 N N . ARG A 1 159 ? -17.778 2.315 2.549 1.00 70.38 159 ARG A N 1
ATOM 1261 C CA . ARG A 1 159 ? -16.771 2.987 1.720 1.00 70.38 159 ARG A CA 1
ATOM 1262 C C . ARG A 1 159 ? -15.597 2.070 1.405 1.00 70.38 159 ARG A C 1
ATOM 1264 O O . ARG A 1 159 ? -15.340 1.837 0.230 1.00 70.38 159 ARG A O 1
ATOM 1271 N N . ASN A 1 160 ? -14.954 1.469 2.405 1.00 65.12 160 ASN A N 1
ATOM 1272 C CA . ASN A 1 160 ? -13.801 0.590 2.170 1.00 65.12 160 ASN A CA 1
ATOM 1273 C C . ASN A 1 160 ? -14.104 -0.605 1.247 1.00 65.12 160 ASN A C 1
ATOM 1275 O O . ASN A 1 160 ? -13.264 -1.010 0.440 1.00 65.12 160 ASN A O 1
ATOM 1279 N N . SER A 1 161 ? -15.318 -1.158 1.310 1.00 65.44 161 SER A N 1
ATOM 1280 C CA . SER A 1 161 ? -15.735 -2.210 0.376 1.00 65.44 161 SER A CA 1
ATOM 1281 C C . SER A 1 161 ? -15.886 -1.700 -1.063 1.00 65.44 161 SER A C 1
ATOM 1283 O O . SER A 1 161 ? -15.548 -2.425 -1.998 1.00 65.44 161 SER A O 1
ATOM 1285 N N . ALA A 1 162 ? -16.384 -0.476 -1.259 1.00 68.00 162 ALA A N 1
ATOM 1286 C CA . ALA A 1 162 ? -16.532 0.128 -2.583 1.00 68.00 162 ALA A CA 1
ATOM 1287 C C . ALA A 1 162 ? -15.172 0.472 -3.214 1.00 68.00 162 ALA A C 1
ATOM 1289 O O . ALA A 1 162 ? -14.967 0.223 -4.400 1.00 68.00 162 ALA A O 1
ATOM 1290 N N . ILE A 1 163 ? -14.217 0.949 -2.408 1.00 65.56 163 ILE A N 1
ATOM 1291 C CA . ILE A 1 163 ? -12.846 1.253 -2.855 1.00 65.56 163 ILE A CA 1
ATOM 1292 C C . ILE A 1 163 ? -12.170 0.012 -3.428 1.00 65.56 163 ILE A C 1
ATOM 1294 O O . ILE A 1 163 ? -11.572 0.067 -4.497 1.00 65.56 163 ILE A O 1
ATOM 1298 N N . ASN A 1 164 ? -12.313 -1.131 -2.754 1.00 61.34 164 ASN A N 1
ATOM 1299 C CA . ASN A 1 164 ? -11.790 -2.396 -3.260 1.00 61.34 164 ASN A CA 1
ATOM 1300 C C . ASN A 1 164 ? -12.345 -2.735 -4.653 1.00 61.34 164 ASN A C 1
ATOM 1302 O O . ASN A 1 164 ? -11.599 -3.190 -5.518 1.00 61.34 164 ASN A O 1
ATOM 1306 N N . ALA A 1 165 ? -13.633 -2.485 -4.899 1.00 63.25 165 ALA A N 1
ATOM 1307 C CA . ALA A 1 165 ? -14.235 -2.711 -6.211 1.00 63.25 165 ALA A CA 1
ATOM 1308 C C . ALA A 1 165 ? -13.676 -1.757 -7.284 1.00 63.25 165 ALA A C 1
ATOM 1310 O O . ALA A 1 165 ? -13.407 -2.195 -8.400 1.00 63.25 165 ALA A O 1
ATOM 1311 N N . GLU A 1 166 ? -13.451 -0.489 -6.936 1.00 64.19 166 GLU A N 1
ATOM 1312 C CA . GLU A 1 166 ? -12.908 0.534 -7.840 1.00 64.19 166 GLU A CA 1
ATOM 1313 C C . GLU A 1 166 ? -11.429 0.282 -8.184 1.00 64.19 166 GLU A C 1
ATOM 1315 O O . GLU A 1 166 ? -11.018 0.372 -9.339 1.00 64.19 166 GLU A O 1
ATOM 1320 N N . VAL A 1 167 ? -10.630 -0.133 -7.199 1.00 59.88 167 VAL A N 1
ATOM 1321 C CA . VAL A 1 167 ? -9.197 -0.425 -7.361 1.00 59.88 167 VAL A CA 1
ATOM 1322 C C . VAL A 1 167 ? -8.969 -1.689 -8.189 1.00 59.88 167 VAL A C 1
ATOM 1324 O O . VAL A 1 167 ? -8.023 -1.743 -8.977 1.00 59.88 167 VAL A O 1
ATOM 1327 N N . ASN A 1 168 ? -9.852 -2.685 -8.076 1.00 57.16 168 ASN A N 1
ATOM 1328 C CA . ASN A 1 168 ? -9.765 -3.927 -8.849 1.00 57.16 168 ASN A CA 1
ATOM 1329 C C . ASN A 1 168 ? -9.899 -3.716 -10.372 1.00 57.16 168 ASN A C 1
ATOM 1331 O O . ASN A 1 168 ? -9.492 -4.591 -11.137 1.00 57.16 168 ASN A O 1
ATOM 1335 N N . ALA A 1 169 ? -10.369 -2.551 -10.831 1.00 55.47 169 ALA A N 1
ATOM 1336 C CA . ALA A 1 169 ? -10.409 -2.156 -12.242 1.00 55.47 169 ALA A CA 1
ATOM 1337 C C . ALA A 1 169 ? -9.059 -1.604 -12.761 1.00 55.47 169 ALA A C 1
ATOM 1339 O O . ALA A 1 169 ? -9.011 -0.614 -13.492 1.00 55.47 169 ALA A O 1
ATOM 1340 N N . ARG A 1 170 ? -7.935 -2.226 -12.374 1.00 59.25 170 ARG A N 1
ATOM 1341 C CA . ARG A 1 170 ? -6.587 -1.853 -12.845 1.00 59.25 170 ARG A CA 1
ATOM 1342 C C . ARG A 1 170 ? -6.505 -1.916 -14.375 1.00 59.25 170 ARG A C 1
ATOM 1344 O O . ARG A 1 170 ? -7.182 -2.728 -14.990 1.00 59.25 170 ARG A O 1
ATOM 1351 N N . ILE A 1 171 ? -5.598 -1.142 -14.975 1.00 55.44 171 ILE A N 1
ATOM 1352 C CA . ILE A 1 171 ? -5.199 -1.267 -16.384 1.00 55.44 171 ILE A CA 1
ATOM 1353 C C . ILE A 1 171 ? -4.189 -2.429 -16.524 1.00 55.44 171 ILE A C 1
ATOM 1355 O O . ILE A 1 171 ? -3.010 -2.261 -16.194 1.00 55.44 171 ILE A O 1
ATOM 1359 N N . PRO A 1 172 ? -4.582 -3.635 -16.980 1.00 57.38 172 PRO A N 1
ATOM 1360 C CA . PRO A 1 172 ? -3.622 -4.682 -17.302 1.00 57.38 172 PRO A CA 1
ATOM 1361 C C . PRO A 1 172 ? -2.836 -4.262 -18.552 1.00 57.38 172 PRO A C 1
ATOM 1363 O O . PRO A 1 172 ? -3.367 -4.262 -19.655 1.00 57.38 172 PRO A O 1
ATOM 1366 N N . GLY A 1 173 ? -1.567 -3.882 -18.403 1.00 66.81 173 GLY A N 1
ATOM 1367 C CA . GLY A 1 173 ? -0.751 -3.541 -19.574 1.00 66.81 173 GLY A CA 1
ATOM 1368 C C . GLY A 1 173 ? 0.681 -3.145 -19.255 1.00 66.81 173 GLY A C 1
ATOM 1369 O O . GLY A 1 173 ? 1.606 -3.760 -19.778 1.00 66.81 173 GLY A O 1
ATOM 1370 N N . TYR A 1 174 ? 0.875 -2.180 -18.350 1.00 77.75 174 TYR A N 1
ATOM 1371 C CA . TYR A 1 174 ? 2.207 -1.641 -18.044 1.00 77.75 174 TYR A CA 1
ATOM 1372 C C . TYR A 1 174 ? 3.185 -2.723 -17.572 1.00 77.75 174 TYR A C 1
ATOM 1374 O O . TYR A 1 174 ? 4.219 -2.953 -18.195 1.00 77.75 174 TYR A O 1
ATOM 1382 N N . ALA A 1 175 ? 2.828 -3.440 -16.505 1.00 72.31 175 ALA A N 1
ATOM 1383 C CA . ALA A 1 175 ? 3.709 -4.444 -15.923 1.00 72.31 175 ALA A CA 1
ATOM 1384 C C . ALA A 1 175 ? 4.044 -5.552 -16.939 1.00 72.31 175 ALA A C 1
ATOM 1386 O O . ALA A 1 175 ? 5.208 -5.904 -17.097 1.00 72.31 175 ALA A O 1
ATOM 1387 N N . ALA A 1 176 ? 3.056 -6.022 -17.712 1.00 71.81 176 ALA A N 1
ATOM 1388 C CA . ALA A 1 176 ? 3.266 -6.996 -18.785 1.00 71.81 176 ALA A CA 1
ATOM 1389 C C . ALA A 1 176 ? 4.280 -6.510 -19.838 1.00 71.81 176 ALA A C 1
ATOM 1391 O O . ALA A 1 176 ? 5.139 -7.287 -20.253 1.00 71.81 176 ALA A O 1
ATOM 1392 N N . GLN A 1 177 ? 4.228 -5.232 -20.229 1.00 75.69 177 GLN A N 1
ATOM 1393 C CA . GLN A 1 177 ? 5.213 -4.657 -21.147 1.00 75.69 177 GLN A CA 1
ATOM 1394 C C . GLN A 1 177 ? 6.611 -4.565 -20.533 1.00 75.69 177 GLN A C 1
ATOM 1396 O O . GLN A 1 177 ? 7.581 -4.907 -21.208 1.00 75.69 177 GLN A O 1
ATOM 1401 N N . VAL A 1 178 ? 6.733 -4.182 -19.257 1.00 77.44 178 VAL A N 1
ATOM 1402 C CA . VAL A 1 178 ? 8.033 -4.197 -18.562 1.00 77.44 178 VAL A CA 1
ATOM 1403 C C . VAL A 1 178 ? 8.637 -5.605 -18.593 1.00 77.44 178 VAL A C 1
ATOM 1405 O O . VAL A 1 178 ? 9.799 -5.752 -18.973 1.00 77.44 178 VAL A O 1
ATOM 1408 N N . TYR A 1 179 ? 7.843 -6.647 -18.308 1.00 74.00 179 TYR A N 1
ATOM 1409 C CA . TYR A 1 179 ? 8.301 -8.044 -18.372 1.00 74.00 179 TYR A CA 1
ATOM 1410 C C . TYR A 1 179 ? 8.744 -8.479 -19.775 1.00 74.00 179 TYR A C 1
ATOM 1412 O O . TYR A 1 179 ? 9.719 -9.216 -19.913 1.00 74.00 179 TYR A O 1
ATOM 1420 N N . GLN A 1 180 ? 8.076 -8.010 -20.830 1.00 74.50 180 GLN A N 1
ATOM 1421 C CA . GLN A 1 180 ? 8.501 -8.286 -22.206 1.00 74.50 180 GLN A CA 1
ATOM 1422 C C . GLN A 1 180 ? 9.843 -7.618 -22.549 1.00 74.50 180 GLN A C 1
ATOM 1424 O O . GLN A 1 180 ? 10.654 -8.194 -23.275 1.00 74.50 180 GLN A O 1
ATOM 1429 N N . MET A 1 181 ? 10.109 -6.417 -22.026 1.00 75.75 181 MET A N 1
ATOM 1430 C CA . MET A 1 181 ? 11.322 -5.653 -22.348 1.00 75.75 181 MET A CA 1
ATOM 1431 C C . MET A 1 181 ? 12.588 -6.233 -21.718 1.00 75.75 181 MET A C 1
ATOM 1433 O O . MET A 1 181 ? 13.634 -6.269 -22.382 1.00 75.75 181 MET A O 1
ATOM 1437 N N . ILE A 1 182 ? 12.482 -6.706 -20.475 1.00 70.00 182 ILE A N 1
ATOM 14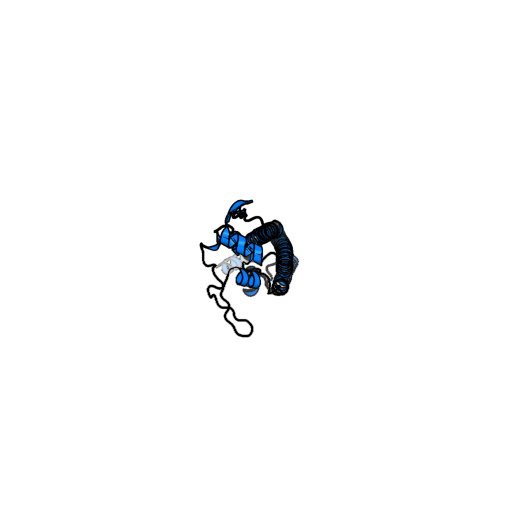38 C CA . ILE A 1 182 ? 13.591 -7.294 -19.707 1.00 70.00 182 ILE A CA 1
ATOM 1439 C C . ILE A 1 182 ? 13.915 -8.742 -20.114 1.00 70.00 182 ILE A C 1
ATOM 1441 O O . ILE A 1 182 ? 14.993 -9.232 -19.793 1.00 70.00 182 ILE A O 1
ATOM 1445 N N . GLY A 1 183 ? 13.030 -9.393 -20.879 1.00 57.91 183 GLY A N 1
ATOM 1446 C CA . GLY A 1 183 ? 13.180 -10.778 -21.327 1.00 57.91 183 GLY A CA 1
ATOM 1447 C C . GLY A 1 183 ? 12.601 -11.787 -20.331 1.00 57.91 183 GLY A C 1
ATOM 1448 O O . GLY A 1 183 ? 12.728 -11.639 -19.118 1.00 57.91 183 GLY A O 1
ATOM 1449 N N . GLN A 1 184 ? 11.942 -12.825 -20.853 1.00 48.59 184 GLN A N 1
ATOM 1450 C CA . GLN A 1 184 ? 11.355 -13.894 -20.046 1.00 48.59 184 GLN A CA 1
ATOM 1451 C C . GLN A 1 184 ? 12.442 -14.878 -19.592 1.00 48.59 184 GLN A C 1
ATOM 1453 O O . GLN A 1 184 ? 12.885 -15.719 -20.367 1.00 48.59 184 GLN A O 1
ATOM 1458 N N . GLY A 1 185 ? 12.838 -14.817 -18.323 1.00 44.56 185 GLY A N 1
ATOM 1459 C CA . GLY A 1 185 ? 13.027 -16.063 -17.582 1.00 44.56 185 GLY A CA 1
ATOM 1460 C C . GLY A 1 185 ? 11.638 -16.507 -17.130 1.00 44.56 185 GLY A C 1
ATOM 1461 O O . GLY A 1 185 ? 10.968 -15.727 -16.456 1.00 44.56 185 GLY A O 1
ATOM 1462 N N . GLU A 1 186 ? 11.169 -17.676 -17.571 1.00 44.12 186 GLU A N 1
ATOM 1463 C CA . GLU A 1 186 ? 9.809 -18.185 -17.326 1.00 44.12 186 GLU A CA 1
ATOM 1464 C C . GLU A 1 186 ? 9.341 -17.993 -15.875 1.00 44.12 186 GLU A C 1
ATOM 1466 O O . GLU A 1 186 ? 9.966 -18.505 -14.949 1.00 44.12 186 GLU A O 1
ATOM 1471 N N . ARG A 1 187 ? 8.213 -17.292 -15.683 1.00 50.56 187 ARG A N 1
ATOM 1472 C CA . ARG A 1 187 ? 7.446 -17.231 -14.426 1.00 50.56 187 ARG A CA 1
ATOM 1473 C C . ARG A 1 187 ? 5.965 -17.066 -14.806 1.00 50.56 187 ARG A C 1
ATOM 1475 O O . ARG A 1 187 ? 5.550 -16.021 -15.297 1.00 50.56 187 ARG A O 1
ATOM 1482 N N . THR A 1 188 ? 5.217 -18.167 -14.790 1.00 35.97 188 THR A N 1
ATOM 1483 C CA . THR A 1 188 ? 3.935 -18.361 -15.507 1.00 35.97 188 THR A CA 1
ATOM 1484 C C . THR A 1 188 ? 2.807 -17.389 -15.144 1.00 35.97 188 THR A C 1
ATOM 1486 O O . THR A 1 188 ? 2.601 -17.077 -13.981 1.00 35.97 188 THR A O 1
ATOM 1489 N N . ILE A 1 189 ? 1.976 -17.014 -16.124 1.00 45.59 189 ILE A N 1
ATOM 1490 C CA . ILE A 1 189 ? 0.685 -16.323 -15.953 1.00 45.59 189 ILE A CA 1
ATOM 1491 C C . ILE A 1 189 ? -0.471 -17.137 -16.540 1.00 45.59 189 ILE A C 1
ATOM 1493 O O . ILE A 1 189 ? -0.288 -17.800 -17.553 1.00 45.59 189 ILE A O 1
ATOM 1497 N N . PHE A 1 190 ? -1.676 -16.991 -15.979 1.00 35.75 190 PHE A N 1
ATOM 1498 C CA . PHE A 1 190 ? -2.918 -17.464 -16.593 1.00 35.75 190 PHE A CA 1
ATOM 1499 C C . PHE A 1 190 ? -4.092 -16.554 -16.226 1.00 35.75 190 PHE A C 1
ATOM 1501 O O . PHE A 1 190 ? -4.269 -16.149 -15.072 1.00 35.75 190 PHE A O 1
ATOM 1508 N N . VAL A 1 191 ? -4.900 -16.252 -17.236 1.00 42.03 191 VAL A N 1
ATOM 1509 C CA . VAL A 1 191 ? -6.131 -15.458 -17.176 1.00 42.03 191 VAL A CA 1
ATOM 1510 C C . VAL A 1 191 ? -7.180 -16.230 -17.984 1.00 42.03 191 VAL A C 1
ATOM 1512 O O . VAL A 1 191 ? -6.823 -16.829 -18.990 1.00 42.03 191 VAL A O 1
ATOM 1515 N N . ASP A 1 192 ? -8.416 -16.276 -17.483 1.00 33.16 192 ASP A N 1
ATOM 1516 C CA . ASP A 1 192 ? -9.523 -17.177 -17.874 1.00 33.16 192 ASP A CA 1
ATOM 1517 C C . ASP A 1 192 ? -9.378 -18.655 -17.460 1.00 33.16 192 ASP A C 1
ATOM 1519 O O . ASP A 1 192 ? -9.948 -19.549 -18.079 1.00 33.16 192 ASP A O 1
ATOM 1523 N N . GLY A 1 193 ? -8.661 -18.935 -16.365 1.00 37.47 193 GLY A N 1
ATOM 1524 C CA . GLY A 1 193 ? -8.655 -20.294 -15.796 1.00 37.47 193 GLY A CA 1
ATOM 1525 C C . GLY A 1 193 ? -7.573 -20.654 -14.775 1.00 37.47 193 GLY A C 1
ATOM 1526 O O . GLY A 1 193 ? -7.678 -21.720 -14.180 1.00 37.47 193 GLY A O 1
ATOM 1527 N N . GLN A 1 194 ? -6.627 -19.742 -14.488 1.00 38.47 194 GLN A N 1
ATOM 1528 C CA . GLN A 1 194 ? -5.545 -19.836 -13.465 1.00 38.47 194 GLN A CA 1
ATOM 1529 C C . GLN A 1 194 ? -4.339 -20.715 -13.869 1.00 38.47 194 GLN A C 1
ATOM 1531 O O . GLN A 1 194 ? -4.500 -21.614 -14.678 1.00 38.47 194 GLN A O 1
ATOM 1536 N N . LYS A 1 195 ? -3.067 -20.537 -13.446 1.00 37.44 195 LYS A N 1
ATOM 1537 C CA . LYS A 1 195 ? -2.316 -19.773 -12.405 1.00 37.44 195 LYS A CA 1
ATOM 1538 C C . LYS A 1 195 ? -1.455 -18.541 -12.855 1.00 37.44 195 LYS A C 1
ATOM 1540 O O . LYS A 1 195 ? -0.752 -18.585 -13.852 1.00 37.44 195 LYS A O 1
ATOM 1545 N N . LYS A 1 196 ? -1.372 -17.466 -12.049 1.00 52.50 196 LYS A N 1
ATOM 1546 C CA . LYS A 1 196 ? -0.346 -16.390 -12.159 1.00 52.50 196 LYS A CA 1
ATOM 1547 C C . LYS A 1 196 ? 0.756 -16.496 -11.100 1.00 52.50 196 LYS A C 1
ATOM 1549 O O . LYS A 1 196 ? 0.443 -16.691 -9.935 1.00 52.50 196 LYS A O 1
ATOM 1554 N N . GLU A 1 197 ? 2.005 -16.274 -11.499 1.00 40.91 197 GLU A N 1
ATOM 1555 C CA . GLU A 1 197 ? 3.206 -16.153 -10.669 1.00 40.91 197 GLU A CA 1
ATOM 1556 C C . GLU A 1 197 ? 4.271 -15.326 -11.412 1.00 40.91 197 GLU A C 1
ATOM 1558 O O . GLU A 1 197 ? 4.857 -15.788 -12.384 1.00 40.91 197 GLU A O 1
ATOM 1563 N N . ILE A 1 198 ? 4.564 -14.113 -10.937 1.00 47.31 198 ILE A N 1
ATOM 1564 C CA . ILE A 1 198 ? 5.852 -13.458 -11.200 1.00 47.31 198 ILE A CA 1
ATOM 1565 C C . ILE A 1 198 ? 6.309 -12.868 -9.873 1.00 47.31 198 ILE A C 1
ATOM 1567 O O . ILE A 1 198 ? 5.994 -11.722 -9.560 1.00 47.31 198 ILE A O 1
ATOM 1571 N N . THR A 1 199 ? 6.963 -13.700 -9.066 1.00 41.97 199 THR A N 1
ATOM 1572 C CA . THR A 1 199 ? 7.320 -13.327 -7.691 1.00 41.97 199 THR A CA 1
ATOM 1573 C C . THR A 1 199 ? 8.763 -12.871 -7.522 1.00 41.97 199 THR A C 1
ATOM 1575 O O . THR A 1 199 ? 9.028 -12.237 -6.525 1.00 41.97 199 THR A O 1
ATOM 1578 N N . ASP A 1 200 ? 9.674 -13.017 -8.489 1.00 44.31 200 ASP A N 1
ATOM 1579 C CA . ASP A 1 200 ? 10.957 -12.293 -8.425 1.00 44.31 200 ASP A CA 1
ATOM 1580 C C . ASP A 1 200 ? 11.499 -12.018 -9.831 1.00 44.31 200 ASP A C 1
ATOM 1582 O O . ASP A 1 200 ? 11.224 -12.735 -10.794 1.00 44.31 200 ASP A O 1
ATOM 1586 N N . PHE A 1 201 ? 12.295 -10.971 -9.971 1.00 48.59 201 PHE A N 1
ATOM 1587 C CA . PHE A 1 201 ? 13.197 -10.812 -11.109 1.00 48.59 201 PHE A CA 1
ATOM 1588 C C . PHE A 1 201 ? 14.364 -11.809 -10.991 1.00 48.59 201 PHE A C 1
ATOM 1590 O O . PHE A 1 201 ? 14.691 -12.297 -9.913 1.00 48.59 201 PHE A O 1
ATOM 1597 N N . VAL A 1 202 ? 15.039 -12.111 -12.097 1.00 46.56 202 VAL A N 1
ATOM 1598 C CA . VAL A 1 202 ? 16.365 -12.753 -12.077 1.00 46.56 202 VAL A CA 1
ATOM 1599 C C . VAL A 1 202 ? 17.404 -11.673 -12.408 1.00 46.56 202 VAL A C 1
ATOM 1601 O O . VAL A 1 202 ? 17.264 -11.009 -13.427 1.00 46.56 202 VAL A O 1
ATOM 1604 N N . MET A 1 203 ? 18.541 -11.533 -11.723 1.00 52.91 203 MET A N 1
ATOM 1605 C CA . MET A 1 203 ? 18.728 -10.835 -10.430 1.00 52.91 203 MET A CA 1
ATOM 1606 C C . MET A 1 203 ? 20.086 -10.060 -10.385 1.00 52.91 203 MET A C 1
ATOM 1608 O O . MET A 1 203 ? 20.309 -9.313 -9.447 1.00 52.91 203 MET A O 1
ATOM 1612 N N . PRO A 1 204 ? 21.023 -10.181 -11.362 1.00 48.12 204 PRO A N 1
ATOM 1613 C CA . PRO A 1 204 ? 22.171 -9.235 -11.422 1.00 48.12 204 PRO A CA 1
ATOM 1614 C C . PRO A 1 204 ? 22.499 -8.595 -12.790 1.00 48.12 204 PRO A C 1
ATOM 1616 O O . PRO A 1 204 ? 23.174 -7.567 -12.844 1.00 48.12 204 PRO A O 1
ATOM 1619 N N . THR A 1 205 ? 22.055 -9.158 -13.918 1.00 50.97 205 THR A N 1
ATOM 1620 C CA . THR A 1 205 ? 22.466 -8.700 -15.268 1.00 50.97 205 THR A CA 1
ATOM 1621 C C . THR A 1 205 ? 21.842 -7.365 -15.693 1.00 50.97 205 THR A C 1
ATOM 1623 O O . THR A 1 205 ? 22.401 -6.668 -16.546 1.00 50.97 205 THR A O 1
ATOM 1626 N N . LEU A 1 206 ? 20.733 -6.970 -15.061 1.00 60.91 206 LEU A N 1
ATOM 1627 C CA . LEU A 1 206 ? 19.999 -5.730 -15.341 1.00 60.91 206 LEU A CA 1
ATOM 1628 C C . LEU A 1 206 ? 20.662 -4.465 -14.784 1.00 60.91 206 LEU A C 1
ATOM 1630 O O . LEU A 1 206 ? 20.361 -3.378 -15.261 1.00 60.91 206 LEU A O 1
ATOM 1634 N N . ASN A 1 207 ? 21.607 -4.593 -13.850 1.00 64.81 207 ASN A N 1
ATOM 1635 C CA . ASN A 1 207 ? 22.357 -3.454 -13.307 1.00 64.81 207 ASN A CA 1
ATOM 1636 C C . ASN A 1 207 ? 23.587 -3.077 -14.154 1.00 64.81 207 ASN A C 1
ATOM 1638 O O . ASN A 1 207 ? 24.346 -2.167 -13.800 1.00 64.81 207 ASN A O 1
ATOM 1642 N N . SER A 1 208 ? 23.814 -3.768 -15.277 1.00 73.56 208 SER A N 1
ATOM 1643 C CA . SER A 1 208 ? 24.847 -3.382 -16.237 1.00 73.56 208 SER A CA 1
ATOM 1644 C C . SER A 1 208 ? 24.388 -2.186 -17.071 1.00 73.56 208 SER A C 1
ATOM 1646 O O . SER A 1 208 ? 23.223 -2.082 -17.449 1.00 73.56 208 SER A O 1
ATOM 1648 N N . GLU A 1 209 ? 25.313 -1.288 -17.420 1.00 76.25 209 GLU A N 1
ATOM 1649 C CA . GLU A 1 209 ? 24.988 -0.142 -18.284 1.00 76.25 209 GLU A CA 1
ATOM 1650 C C . GLU A 1 209 ? 24.394 -0.574 -19.629 1.00 76.25 209 GLU A C 1
ATOM 1652 O O . GLU A 1 209 ? 23.525 0.099 -20.182 1.00 76.25 209 GLU A O 1
ATOM 1657 N N . LEU A 1 210 ? 24.872 -1.709 -20.146 1.00 74.94 210 LEU A N 1
ATOM 1658 C CA . LEU A 1 210 ? 24.420 -2.286 -21.402 1.00 74.94 210 LEU A CA 1
ATOM 1659 C C . LEU A 1 210 ? 22.955 -2.725 -21.313 1.00 74.94 210 LEU A C 1
ATOM 1661 O O . LEU A 1 210 ? 22.172 -2.414 -22.207 1.00 74.94 210 LEU A O 1
ATOM 1665 N N . ALA A 1 211 ? 22.573 -3.400 -20.226 1.00 73.06 211 ALA A N 1
ATOM 1666 C CA . ALA A 1 211 ? 21.198 -3.839 -20.013 1.00 73.06 211 ALA A CA 1
ATOM 1667 C C . ALA A 1 211 ? 20.244 -2.656 -19.792 1.00 73.06 211 ALA A C 1
ATOM 1669 O O . ALA A 1 211 ? 19.167 -2.633 -20.385 1.00 73.06 211 ALA A O 1
ATOM 1670 N N . ILE A 1 212 ? 20.662 -1.644 -19.023 1.00 78.00 212 ILE A N 1
ATOM 1671 C CA . ILE A 1 212 ? 19.879 -0.415 -18.811 1.00 78.00 212 ILE A CA 1
ATOM 1672 C C . ILE A 1 212 ? 19.696 0.333 -20.135 1.00 78.00 212 ILE A C 1
ATOM 1674 O O . ILE A 1 212 ? 18.583 0.726 -20.476 1.00 78.00 212 ILE A O 1
ATOM 1678 N N . GLY A 1 213 ? 20.762 0.473 -20.928 1.00 75.50 213 GLY A N 1
ATOM 1679 C CA . GLY A 1 213 ? 20.688 1.086 -22.255 1.00 75.50 213 GLY A CA 1
ATOM 1680 C C . GLY A 1 213 ? 19.761 0.327 -23.209 1.00 75.50 213 GLY A C 1
ATOM 1681 O O . GLY A 1 213 ? 18.959 0.946 -23.907 1.00 75.50 213 GLY A O 1
ATOM 1682 N N . ALA A 1 214 ? 19.817 -1.008 -23.206 1.00 78.94 214 ALA A N 1
ATOM 1683 C CA . ALA A 1 214 ? 18.923 -1.845 -24.004 1.00 78.94 214 ALA A CA 1
ATOM 1684 C C . ALA A 1 214 ? 17.456 -1.723 -23.558 1.00 78.94 214 ALA A C 1
ATOM 1686 O O . ALA A 1 214 ? 16.565 -1.664 -24.406 1.00 78.94 214 ALA A O 1
ATOM 1687 N N . PHE A 1 215 ? 17.198 -1.650 -22.248 1.00 82.94 215 PHE A N 1
ATOM 1688 C CA . PHE A 1 215 ? 15.861 -1.402 -21.712 1.00 82.94 215 PHE A CA 1
ATOM 1689 C C . PHE A 1 215 ? 15.334 -0.034 -22.151 1.00 82.94 215 PHE A C 1
ATOM 1691 O O . PHE A 1 215 ? 14.275 0.027 -22.768 1.00 82.94 215 PHE A O 1
ATOM 1698 N N . ILE A 1 216 ? 16.092 1.043 -21.910 1.00 84.75 216 ILE A N 1
ATOM 1699 C CA . ILE A 1 216 ? 15.716 2.415 -22.285 1.00 84.75 216 ILE A CA 1
ATOM 1700 C C . ILE A 1 216 ? 15.413 2.497 -23.782 1.00 84.75 216 ILE A C 1
ATOM 1702 O O . ILE A 1 216 ? 14.394 3.060 -24.170 1.00 84.75 216 ILE A O 1
ATOM 1706 N N . SER A 1 217 ? 16.239 1.874 -24.626 1.00 84.50 217 SER A N 1
ATOM 1707 C CA . SER A 1 217 ? 16.011 1.861 -26.072 1.00 84.50 217 SER A CA 1
ATOM 1708 C C . SER A 1 217 ? 14.699 1.179 -26.474 1.00 84.50 217 SER A C 1
ATOM 1710 O O . SER A 1 217 ? 14.084 1.612 -27.444 1.00 84.50 217 SER A O 1
ATOM 1712 N N . LYS A 1 218 ? 14.264 0.123 -25.772 1.00 82.50 218 LYS A N 1
ATOM 1713 C CA . LYS A 1 218 ? 12.969 -0.541 -26.023 1.00 82.50 218 LYS A CA 1
ATOM 1714 C C . LYS A 1 218 ? 11.793 0.242 -25.433 1.00 82.50 218 LYS A C 1
ATOM 1716 O O . LYS A 1 218 ? 10.713 0.268 -26.023 1.00 82.50 218 LYS A O 1
ATOM 1721 N N . ALA A 1 219 ? 12.013 0.846 -24.268 1.00 84.44 219 ALA A N 1
ATOM 1722 C CA . ALA A 1 219 ? 11.036 1.617 -23.511 1.00 84.44 219 ALA A CA 1
ATOM 1723 C C . ALA A 1 219 ? 10.750 2.989 -24.134 1.00 84.44 219 ALA A C 1
ATOM 1725 O O . ALA A 1 219 ? 9.674 3.539 -23.918 1.00 84.44 219 ALA A O 1
ATOM 1726 N N . ASN A 1 220 ? 11.674 3.528 -24.934 1.00 87.69 220 ASN A N 1
ATOM 1727 C CA . ASN A 1 220 ? 11.504 4.789 -25.651 1.00 87.69 220 ASN A CA 1
ATOM 1728 C C . ASN A 1 220 ? 10.572 4.635 -26.869 1.00 87.69 220 ASN A C 1
ATOM 1730 O O . ASN A 1 220 ? 10.965 4.825 -28.019 1.00 87.69 220 ASN A O 1
ATOM 1734 N N . ASN A 1 221 ? 9.331 4.227 -26.610 1.00 89.81 221 ASN A N 1
ATOM 1735 C CA . ASN A 1 221 ? 8.246 4.211 -27.575 1.00 89.81 221 ASN A CA 1
ATOM 1736 C C . ASN A 1 221 ? 6.978 4.809 -26.937 1.00 89.81 221 ASN A C 1
ATOM 1738 O O . ASN A 1 221 ? 6.745 4.676 -25.733 1.00 89.81 221 ASN A O 1
ATOM 1742 N N . GLU A 1 222 ? 6.143 5.454 -27.752 1.00 86.38 222 GLU A N 1
ATOM 1743 C CA . GLU A 1 222 ? 4.942 6.171 -27.286 1.00 86.38 222 GLU A CA 1
ATOM 1744 C C . GLU A 1 222 ? 3.923 5.261 -26.574 1.00 86.38 222 GLU A C 1
ATOM 1746 O O . GLU A 1 222 ? 3.251 5.674 -25.625 1.00 86.38 222 GLU A O 1
ATOM 1751 N N . ASN A 1 223 ? 3.832 3.988 -26.971 1.00 84.12 223 ASN A N 1
ATOM 1752 C CA . ASN A 1 223 ? 2.918 3.027 -26.347 1.00 84.12 223 ASN A CA 1
ATOM 1753 C C . ASN A 1 223 ? 3.337 2.691 -24.907 1.00 84.12 223 ASN A C 1
ATOM 1755 O O . ASN A 1 223 ? 2.494 2.568 -24.023 1.00 84.12 223 ASN A O 1
ATOM 1759 N N . PHE A 1 224 ? 4.636 2.567 -24.649 1.00 85.69 224 PHE A N 1
ATOM 1760 C CA . PHE A 1 224 ? 5.153 2.312 -23.312 1.00 85.69 224 PHE A CA 1
ATOM 1761 C C . PHE A 1 224 ? 5.056 3.557 -22.436 1.00 85.69 224 PHE A C 1
ATOM 1763 O O . PHE A 1 224 ? 4.603 3.467 -21.297 1.00 85.69 224 PHE A O 1
ATOM 1770 N N . LEU A 1 225 ? 5.420 4.729 -22.968 1.00 87.00 225 LEU A N 1
ATOM 1771 C CA . LEU A 1 225 ? 5.323 5.994 -22.236 1.00 87.00 225 LEU A CA 1
ATOM 1772 C C . LEU A 1 225 ? 3.877 6.318 -21.840 1.00 87.00 225 LEU A C 1
ATOM 1774 O O . LEU A 1 225 ? 3.629 6.748 -20.713 1.00 87.00 225 LEU A O 1
ATOM 1778 N N . SER A 1 226 ? 2.910 6.071 -22.726 1.00 84.25 226 SER A N 1
ATOM 1779 C CA . SER A 1 226 ? 1.489 6.241 -22.402 1.00 84.25 226 SER A CA 1
ATOM 1780 C C . SER A 1 226 ? 1.022 5.280 -21.304 1.00 84.25 226 SER A C 1
ATOM 1782 O O . SER A 1 226 ? 0.341 5.716 -20.375 1.00 84.25 226 SER A O 1
ATOM 1784 N N . LEU A 1 227 ? 1.441 4.011 -21.333 1.00 82.81 227 LEU A N 1
ATOM 1785 C CA . LEU A 1 227 ? 1.135 3.052 -20.266 1.00 82.81 227 LEU A CA 1
ATOM 1786 C C . LEU A 1 227 ? 1.812 3.393 -18.939 1.00 82.81 227 LEU A C 1
ATOM 1788 O O . LEU A 1 227 ? 1.186 3.256 -17.891 1.00 82.81 227 LEU A O 1
ATOM 1792 N N . LEU A 1 228 ? 3.059 3.860 -18.971 1.00 86.69 228 LEU A N 1
ATOM 1793 C CA . LEU A 1 228 ? 3.780 4.313 -17.785 1.00 86.69 228 LEU A CA 1
ATOM 1794 C C . LEU A 1 228 ? 3.040 5.485 -17.133 1.00 86.69 228 LEU A C 1
ATOM 1796 O O . LEU A 1 228 ? 2.776 5.464 -15.931 1.00 86.69 228 LEU A O 1
ATOM 1800 N N . ARG A 1 229 ? 2.645 6.489 -17.924 1.00 88.38 229 ARG A N 1
ATOM 1801 C CA . ARG A 1 229 ? 1.866 7.637 -17.438 1.00 88.38 229 ARG A CA 1
ATOM 1802 C C . ARG A 1 229 ? 0.505 7.216 -16.893 1.00 88.38 229 ARG A C 1
ATOM 1804 O O . ARG A 1 229 ? 0.087 7.728 -15.857 1.00 88.38 229 ARG A O 1
ATOM 1811 N N . ALA A 1 230 ? -0.168 6.271 -17.548 1.00 82.62 230 ALA A N 1
ATOM 1812 C CA . ALA A 1 230 ? -1.429 5.719 -17.064 1.00 82.62 230 ALA A CA 1
ATOM 1813 C C . ALA A 1 230 ? -1.257 5.008 -15.709 1.00 82.62 230 ALA A C 1
ATOM 1815 O O . ALA A 1 230 ? -2.039 5.256 -14.792 1.00 82.62 230 ALA A O 1
ATOM 1816 N N . GLU A 1 231 ? -0.205 4.198 -15.544 1.00 84.94 231 GLU A N 1
ATOM 1817 C CA . GLU A 1 231 ? 0.117 3.545 -14.268 1.00 84.94 231 GLU A CA 1
ATOM 1818 C C . GLU A 1 231 ? 0.456 4.576 -13.179 1.00 84.94 231 GLU A C 1
ATOM 1820 O O . GLU A 1 231 ? 0.021 4.423 -12.038 1.00 84.94 231 GLU A O 1
ATOM 1825 N N . LYS A 1 232 ? 1.171 5.658 -13.518 1.00 88.19 232 LYS A N 1
ATOM 1826 C CA . LYS A 1 232 ? 1.473 6.758 -12.586 1.00 88.19 232 LYS A CA 1
ATOM 1827 C C . LYS A 1 232 ? 0.206 7.475 -12.124 1.00 88.19 232 LYS A C 1
ATOM 1829 O O . LYS A 1 232 ? 0.025 7.679 -10.926 1.00 88.19 232 LYS A O 1
ATOM 1834 N N . ASN A 1 233 ? -0.692 7.810 -13.050 1.00 86.31 233 ASN A N 1
ATOM 1835 C CA . ASN A 1 233 ? -1.974 8.439 -12.728 1.00 86.31 233 ASN A CA 1
ATOM 1836 C C . ASN A 1 233 ? -2.834 7.534 -11.838 1.00 86.31 233 ASN A C 1
ATOM 1838 O O . ASN A 1 233 ? -3.421 8.003 -10.865 1.00 86.31 233 ASN A O 1
ATOM 1842 N N . TYR A 1 234 ? -2.864 6.232 -12.132 1.00 82.06 234 TYR A N 1
ATOM 1843 C CA . TYR A 1 234 ? -3.548 5.246 -11.300 1.00 82.06 234 TYR A CA 1
ATOM 1844 C C . TYR A 1 234 ? -2.925 5.144 -9.898 1.00 82.06 234 TYR A C 1
ATOM 1846 O O . TYR A 1 234 ? -3.648 5.149 -8.906 1.00 82.06 234 TYR A O 1
ATOM 1854 N N . ALA A 1 235 ? -1.593 5.130 -9.782 1.00 83.81 235 ALA A N 1
ATOM 1855 C CA . ALA A 1 235 ? -0.923 5.159 -8.482 1.00 83.81 235 ALA A CA 1
ATOM 1856 C C . ALA A 1 235 ? -1.248 6.447 -7.699 1.00 83.81 235 ALA A C 1
ATOM 1858 O O . ALA A 1 235 ? -1.530 6.378 -6.506 1.00 83.81 235 ALA A O 1
ATOM 1859 N N . GLY A 1 236 ? -1.298 7.607 -8.365 1.00 85.25 236 GLY A N 1
ATOM 1860 C CA . GLY A 1 236 ? -1.735 8.869 -7.758 1.00 85.25 236 GLY A CA 1
ATOM 1861 C C . GLY A 1 236 ? -3.185 8.829 -7.261 1.00 85.25 236 GLY A C 1
ATOM 1862 O O . GLY A 1 236 ? -3.477 9.289 -6.159 1.00 85.25 236 GLY A O 1
ATOM 1863 N N . PHE A 1 237 ? -4.089 8.213 -8.026 1.00 82.38 237 PHE A N 1
ATOM 1864 C CA . PHE A 1 237 ? -5.456 7.944 -7.578 1.00 82.38 237 PHE A CA 1
ATOM 1865 C C . PHE A 1 237 ? -5.478 7.070 -6.312 1.00 82.38 237 PHE A C 1
ATOM 1867 O O . PHE A 1 237 ? -6.122 7.438 -5.327 1.00 82.38 237 PHE A O 1
ATOM 1874 N N . CYS A 1 238 ? -4.720 5.969 -6.290 1.00 78.88 238 CYS A N 1
ATOM 1875 C CA . CYS A 1 238 ? -4.602 5.108 -5.111 1.00 78.88 238 CYS A CA 1
ATOM 1876 C C . CYS A 1 238 ? -4.058 5.864 -3.890 1.00 78.88 238 CYS A C 1
ATOM 1878 O O . CYS A 1 238 ? -4.575 5.673 -2.791 1.00 78.88 238 CYS A O 1
ATOM 1880 N N . LEU A 1 239 ? -3.062 6.744 -4.066 1.00 86.31 239 LEU A N 1
ATOM 1881 C CA . LEU A 1 239 ? -2.507 7.556 -2.977 1.00 86.31 239 LEU A CA 1
ATOM 1882 C C . LEU A 1 239 ? -3.591 8.423 -2.333 1.00 86.31 239 LEU A C 1
ATOM 1884 O O . LEU A 1 239 ? -3.783 8.360 -1.121 1.00 86.31 239 LEU A O 1
ATOM 1888 N N . ASN A 1 240 ? -4.339 9.169 -3.148 1.00 82.88 240 ASN A N 1
ATOM 1889 C CA . ASN A 1 240 ? -5.418 10.035 -2.670 1.00 82.88 240 ASN A CA 1
ATOM 1890 C C . ASN A 1 240 ? -6.480 9.246 -1.886 1.00 82.88 240 ASN A C 1
ATOM 1892 O O . ASN A 1 240 ? -6.990 9.717 -0.868 1.00 82.88 240 ASN A O 1
ATOM 1896 N N . MET A 1 241 ? -6.801 8.034 -2.343 1.00 77.44 241 MET A N 1
ATOM 1897 C CA . MET A 1 241 ? -7.754 7.151 -1.669 1.00 77.44 241 MET A CA 1
ATOM 1898 C C . MET A 1 241 ? -7.225 6.675 -0.313 1.00 77.44 241 MET A C 1
ATOM 1900 O O . MET A 1 241 ? -7.938 6.773 0.684 1.00 77.44 241 MET A O 1
ATOM 1904 N N . VAL A 1 242 ? -5.965 6.237 -0.240 1.00 80.31 242 VAL A N 1
ATOM 1905 C CA . VAL A 1 242 ? -5.336 5.826 1.027 1.00 80.31 242 VAL A CA 1
ATOM 1906 C C . VAL A 1 242 ? -5.264 6.982 2.022 1.00 80.31 242 VAL A C 1
ATOM 1908 O O . VAL A 1 242 ? -5.562 6.796 3.200 1.00 80.31 242 VAL A O 1
ATOM 1911 N N . GLU A 1 243 ? -4.894 8.182 1.575 1.00 83.44 243 GLU A N 1
ATOM 1912 C CA . GLU A 1 243 ? -4.817 9.363 2.443 1.00 83.44 243 GLU A CA 1
ATOM 1913 C C . GLU A 1 243 ? -6.179 9.743 3.017 1.00 83.44 243 GLU A C 1
ATOM 1915 O O . GLU A 1 243 ? -6.301 10.030 4.211 1.00 83.44 243 GLU A O 1
ATOM 1920 N N . ARG A 1 244 ? -7.218 9.692 2.180 1.00 80.56 244 ARG A N 1
ATOM 1921 C CA . ARG A 1 244 ? -8.593 9.928 2.609 1.00 80.56 244 ARG A CA 1
ATOM 1922 C C . ARG A 1 244 ? -9.035 8.916 3.665 1.00 80.56 244 ARG A C 1
ATOM 1924 O O . ARG A 1 244 ? -9.572 9.329 4.691 1.00 80.56 244 ARG A O 1
ATOM 1931 N N . GLU A 1 245 ? -8.807 7.626 3.432 1.00 76.69 245 GLU A N 1
ATOM 1932 C CA . GLU A 1 245 ? -9.199 6.568 4.373 1.00 76.69 245 GLU A CA 1
ATOM 1933 C C . GLU A 1 245 ? -8.408 6.634 5.680 1.00 76.69 245 GLU A C 1
ATOM 1935 O O . GLU A 1 245 ? -8.985 6.484 6.755 1.00 76.69 245 GLU A O 1
ATOM 1940 N N . THR A 1 246 ? -7.112 6.949 5.609 1.00 81.81 246 THR A N 1
ATOM 1941 C CA . THR A 1 246 ? -6.276 7.150 6.803 1.00 81.81 246 THR A CA 1
ATOM 1942 C C . THR A 1 246 ? -6.854 8.269 7.668 1.00 81.81 246 THR A C 1
ATOM 1944 O O . THR A 1 246 ? -7.078 8.072 8.859 1.00 81.81 246 THR A O 1
ATOM 1947 N N . LYS A 1 247 ? -7.197 9.413 7.059 1.00 82.88 247 LYS A N 1
ATOM 1948 C CA . LYS A 1 247 ? -7.797 10.550 7.768 1.00 82.88 247 LYS A CA 1
ATOM 1949 C C . LYS A 1 247 ? -9.167 10.211 8.366 1.00 82.88 247 LYS A C 1
ATOM 1951 O O . LYS A 1 247 ? -9.486 10.657 9.464 1.00 82.88 247 LYS A O 1
ATOM 1956 N N . MET A 1 248 ? -9.990 9.430 7.662 1.00 77.69 248 MET A N 1
ATOM 1957 C CA . MET A 1 248 ? -11.279 8.972 8.196 1.00 77.69 248 MET A CA 1
ATOM 1958 C C . MET A 1 248 ? -11.103 8.057 9.410 1.00 77.69 248 MET A C 1
ATOM 1960 O O . MET A 1 248 ? -11.792 8.247 10.410 1.00 77.69 248 MET A O 1
ATOM 1964 N N . ALA A 1 249 ? -10.172 7.104 9.346 1.00 76.69 249 ALA A N 1
ATOM 1965 C CA . ALA A 1 249 ? -9.873 6.210 10.458 1.00 76.69 249 ALA A CA 1
ATOM 1966 C C . ALA A 1 249 ? -9.314 6.972 11.676 1.00 76.69 249 ALA A C 1
ATOM 1968 O O . ALA A 1 249 ? -9.731 6.717 12.805 1.00 76.69 249 ALA A O 1
ATOM 1969 N N . GLU A 1 250 ? -8.436 7.956 11.457 1.00 83.75 250 GLU A N 1
ATOM 1970 C CA . GLU A 1 250 ? -7.911 8.835 12.512 1.00 83.75 250 GLU A CA 1
ATOM 1971 C C . GLU A 1 250 ? -9.027 9.655 13.183 1.00 83.75 250 GLU A C 1
ATOM 1973 O O . GLU A 1 250 ? -9.127 9.662 14.412 1.00 83.75 250 GLU A O 1
ATOM 1978 N N . ASN A 1 251 ? -9.925 10.258 12.394 1.00 81.38 251 ASN A N 1
ATOM 1979 C CA . ASN A 1 251 ? -11.091 10.976 12.918 1.00 81.38 251 ASN A CA 1
ATOM 1980 C C . ASN A 1 251 ? -12.012 10.054 13.737 1.00 81.38 251 ASN A C 1
ATOM 1982 O O . ASN A 1 251 ? -12.509 10.447 14.791 1.00 81.38 251 ASN A O 1
ATOM 1986 N N . LEU A 1 252 ? -12.238 8.818 13.277 1.00 75.69 252 LEU A N 1
ATOM 1987 C CA . LEU A 1 252 ? -13.072 7.847 13.989 1.00 75.69 252 LEU A CA 1
ATOM 1988 C C . LEU A 1 252 ? -12.473 7.488 15.358 1.00 75.69 252 LEU A C 1
ATOM 1990 O O . LEU A 1 252 ? -13.203 7.403 16.346 1.00 75.69 252 LEU A O 1
ATOM 1994 N N . ILE A 1 253 ? -11.147 7.335 15.448 1.00 81.94 253 ILE A N 1
ATOM 1995 C CA . ILE A 1 253 ? -10.456 7.140 16.731 1.00 81.94 253 ILE A CA 1
ATOM 1996 C C . ILE A 1 253 ? -10.662 8.335 17.660 1.00 81.94 253 ILE A C 1
ATOM 1998 O O . ILE A 1 253 ? -10.896 8.141 18.854 1.00 81.94 253 ILE A O 1
ATOM 2002 N N . GLU A 1 254 ? -10.577 9.560 17.145 1.00 83.19 254 GLU A N 1
ATOM 2003 C CA . GLU A 1 254 ? -10.793 10.766 17.945 1.00 83.19 254 GLU A CA 1
ATOM 2004 C C . GLU A 1 254 ? -12.219 10.816 18.515 1.00 83.19 254 GLU A C 1
ATOM 2006 O O . GLU A 1 254 ? -12.399 11.038 19.714 1.00 83.19 254 GLU A O 1
ATOM 2011 N N . VAL A 1 255 ? -13.227 10.497 17.696 1.00 77.50 255 VAL A N 1
ATOM 2012 C CA . VAL A 1 255 ? -14.628 10.382 18.138 1.00 77.50 255 VAL A CA 1
ATOM 2013 C C . VAL A 1 255 ? -14.779 9.323 19.236 1.00 77.50 255 VAL A C 1
ATOM 2015 O O . VAL A 1 255 ? -15.407 9.586 20.265 1.00 77.50 255 VAL A O 1
ATOM 2018 N N . ILE A 1 256 ? -14.161 8.147 19.074 1.00 73.25 256 ILE A N 1
ATOM 2019 C CA . ILE A 1 256 ? -14.196 7.074 20.082 1.00 73.25 256 ILE A CA 1
ATOM 2020 C C . ILE A 1 256 ? -13.558 7.532 21.395 1.00 73.25 256 ILE A C 1
ATOM 2022 O O . ILE A 1 256 ? -14.133 7.302 22.461 1.00 73.25 256 ILE A O 1
ATOM 2026 N N . LYS A 1 257 ? -12.398 8.194 21.342 1.00 80.50 257 LYS A N 1
ATOM 2027 C CA . LYS A 1 257 ? -11.705 8.703 22.536 1.00 80.50 257 LYS A CA 1
ATOM 2028 C C . LYS A 1 257 ? -12.545 9.743 23.272 1.00 80.50 257 LYS A C 1
ATOM 2030 O O . LYS A 1 257 ? -12.710 9.630 24.484 1.00 80.50 257 LYS A O 1
ATOM 2035 N N . ASN A 1 258 ? -13.141 10.681 22.541 1.00 79.81 258 ASN A N 1
ATOM 2036 C CA . ASN A 1 258 ? -13.997 11.720 23.113 1.00 79.81 258 ASN A CA 1
ATOM 2037 C C . ASN A 1 258 ? -15.276 11.145 23.740 1.00 79.81 258 ASN A C 1
ATOM 2039 O O . ASN A 1 258 ? -15.763 11.690 24.721 1.00 79.81 258 ASN A O 1
ATOM 2043 N N . SER A 1 259 ? -15.787 10.016 23.235 1.00 71.75 259 SER A N 1
ATOM 2044 C CA . SER A 1 259 ? -16.978 9.355 23.791 1.00 71.75 259 SER A CA 1
ATOM 2045 C C . SER A 1 259 ? -16.765 8.637 25.133 1.00 71.75 259 SER A C 1
ATOM 2047 O O . SER A 1 259 ? -17.740 8.210 25.749 1.00 71.75 259 SER A O 1
ATOM 2049 N N . ARG A 1 260 ? -15.510 8.472 25.586 1.00 68.12 260 ARG A N 1
ATOM 2050 C CA . ARG A 1 260 ? -15.183 7.859 26.890 1.00 68.12 260 ARG A CA 1
ATOM 2051 C C . ARG A 1 260 ? -15.178 8.856 28.058 1.00 68.12 260 ARG A C 1
ATOM 2053 O O . ARG A 1 260 ? -15.058 8.414 29.202 1.00 68.12 260 ARG A O 1
ATOM 2060 N N . HIS A 1 261 ? -15.251 10.155 27.774 1.00 60.38 261 HIS A N 1
ATOM 2061 C CA . HIS A 1 261 ? -15.277 11.241 28.757 1.00 60.38 261 HIS A CA 1
ATOM 2062 C C . HIS A 1 261 ? -16.708 11.700 29.037 1.00 60.38 261 HIS A C 1
ATOM 2064 O O . HIS A 1 261 ? -16.981 11.999 30.221 1.00 60.38 261 HIS A O 1
#

Radius of gyration: 33.09 Å; chains: 1; bounding box: 72×32×104 Å